Protein AF-C5A6E6-F1 (afdb_monomer)

Sequence (314 aa):
MKQYIFIPHFWLLKFRCSEFDNFKVKKSPDVTVGVVSVNSSLNSKGLKDLKHLVNILARDAGETLRRLKERIENQSIDSLFLLDVQSTFVLGLSDLSLYSFALELDDLVEDSYTTFVRGYKVLRKNGLLINVPELGLQLGYLRDLNLSRGFSLDRRFSLLGEPLEIQVWVNRIIKLRNALHGDFPRDPFRELGYGVESGDRRFPVFLVALRRLYTMSPPEIESLSRLVHLEILEGLLPRPLPCRDGWCEVIECLKNSEGFTVVEDNGDTVLLYRLEGERRLNFPWGSIKMGKPAEIVVFSRKMGKGIRCIREGF

Radius of gyration: 21.89 Å; Cα contacts (8 Å, |Δi|>4): 456; chains: 1; bounding box: 48×45×64 Å

Solvent-accessible surface area (backbone atoms only — not comparable to full-atom values): 18110 Å² total; per-residue (Å²): 136,59,78,46,77,44,54,86,74,78,72,80,69,85,80,76,79,86,87,82,83,88,80,93,72,87,87,79,82,89,77,87,72,77,86,78,80,72,66,54,62,76,46,78,64,59,46,49,53,50,54,51,48,41,56,48,31,54,51,49,27,52,50,48,50,51,52,51,52,55,27,58,78,66,71,64,76,50,75,69,59,51,44,47,44,48,51,45,31,49,42,25,32,14,51,32,16,43,54,23,53,46,67,72,36,60,72,52,19,51,48,32,36,53,52,48,54,55,47,51,51,54,34,56,77,69,68,60,46,46,66,41,74,96,75,69,34,59,50,31,79,52,72,83,60,40,86,91,72,37,69,84,78,47,73,92,74,41,88,75,67,76,85,56,67,67,55,28,29,49,19,26,25,39,38,54,41,34,39,79,73,73,47,66,65,92,52,54,65,61,45,53,38,62,95,60,46,94,88,43,87,58,34,66,48,48,53,46,31,50,51,52,49,33,73,78,49,50,36,45,47,68,61,47,50,51,52,41,46,54,30,49,76,60,54,34,79,70,71,72,58,71,30,71,50,26,48,44,43,79,35,69,68,90,65,86,63,79,84,46,45,79,77,44,73,76,83,44,44,39,34,35,35,28,56,42,81,68,41,78,49,79,49,102,83,32,42,25,52,31,48,49,75,42,32,40,36,33,35,28,63,83,75,48,34,30,42,39,28,39,32,67,96,113

Structure (mmCIF, N/CA/C/O backbone):
data_AF-C5A6E6-F1
#
_entry.id   AF-C5A6E6-F1
#
loop_
_atom_site.group_PDB
_atom_site.id
_atom_site.type_symbol
_atom_site.label_atom_id
_atom_site.label_alt_id
_atom_site.label_comp_id
_atom_site.label_asym_id
_atom_site.label_entity_id
_atom_site.label_seq_id
_atom_site.pdbx_PDB_ins_code
_atom_site.Cartn_x
_atom_site.Cartn_y
_atom_site.Cartn_z
_atom_site.occupancy
_atom_site.B_iso_or_equiv
_atom_site.auth_seq_id
_atom_site.auth_comp_id
_atom_site.auth_asym_id
_atom_site.auth_atom_id
_atom_site.pdbx_PDB_model_num
ATOM 1 N N . MET A 1 1 ? 14.497 27.298 -23.845 1.00 29.64 1 MET A N 1
ATOM 2 C CA . MET A 1 1 ? 13.275 26.646 -24.365 1.00 29.64 1 MET A CA 1
ATOM 3 C C . MET A 1 1 ? 13.029 25.407 -23.503 1.00 29.64 1 MET A C 1
ATOM 5 O O . MET A 1 1 ? 13.836 24.493 -23.571 1.00 29.64 1 MET A O 1
ATOM 9 N N . LYS A 1 2 ? 12.045 25.419 -22.589 1.00 24.95 2 LYS A N 1
ATOM 10 C CA . LYS A 1 2 ? 11.786 24.294 -21.667 1.00 24.95 2 LYS A CA 1
ATOM 11 C C . LYS A 1 2 ? 10.832 23.306 -22.350 1.00 24.95 2 LYS A C 1
ATOM 13 O O . LYS A 1 2 ? 9.727 23.684 -22.732 1.00 24.95 2 LYS A O 1
ATOM 18 N N . GLN A 1 3 ? 11.289 22.078 -22.580 1.00 25.45 3 GLN A N 1
ATOM 19 C CA . GLN A 1 3 ? 10.429 20.977 -23.011 1.00 25.45 3 GLN A CA 1
ATOM 20 C C . GLN A 1 3 ? 9.753 20.413 -21.761 1.00 25.45 3 GLN A C 1
ATOM 22 O O . GLN A 1 3 ? 10.431 20.099 -20.788 1.00 25.45 3 GLN A O 1
ATOM 27 N N . TYR A 1 4 ? 8.429 20.327 -21.776 1.00 31.22 4 TYR A N 1
ATOM 28 C CA . TYR A 1 4 ? 7.653 19.685 -20.721 1.00 31.22 4 TYR A CA 1
ATOM 29 C C . TYR A 1 4 ? 7.038 18.452 -21.348 1.00 31.22 4 TYR A C 1
ATOM 31 O O . TYR A 1 4 ? 6.443 18.565 -22.403 1.00 31.22 4 TYR A O 1
ATOM 39 N N . ILE A 1 5 ? 7.182 17.270 -20.771 1.00 31.20 5 ILE A N 1
ATOM 40 C CA . ILE A 1 5 ? 6.523 16.074 -21.301 1.00 31.20 5 ILE A CA 1
ATOM 41 C C . ILE A 1 5 ? 5.180 15.926 -20.586 1.00 31.20 5 ILE A C 1
ATOM 43 O O . ILE A 1 5 ? 5.118 16.003 -19.364 1.00 31.20 5 ILE A O 1
ATOM 47 N N . PHE A 1 6 ? 4.101 15.724 -21.345 1.00 33.09 6 PHE A N 1
ATOM 48 C CA . PHE A 1 6 ? 2.808 15.284 -20.813 1.00 33.09 6 PHE A CA 1
ATOM 49 C C . PHE A 1 6 ? 2.533 13.910 -21.412 1.00 33.09 6 PHE A C 1
ATOM 51 O O . PHE A 1 6 ? 1.692 13.710 -22.280 1.00 33.09 6 PHE A O 1
ATOM 58 N N . ILE A 1 7 ? 3.257 12.927 -20.905 1.00 31.31 7 ILE A N 1
ATOM 59 C CA . ILE A 1 7 ? 2.624 11.630 -20.657 1.00 31.31 7 ILE A CA 1
ATOM 60 C C . ILE A 1 7 ? 1.474 11.959 -19.704 1.00 31.31 7 ILE A C 1
ATOM 62 O O . ILE A 1 7 ? 1.715 12.825 -18.866 1.00 31.31 7 ILE A O 1
ATOM 66 N N . PRO A 1 8 ? 0.247 11.421 -19.840 1.00 26.89 8 PRO A N 1
ATOM 67 C CA . PRO A 1 8 ? -0.886 11.798 -18.995 1.00 26.89 8 PRO A CA 1
A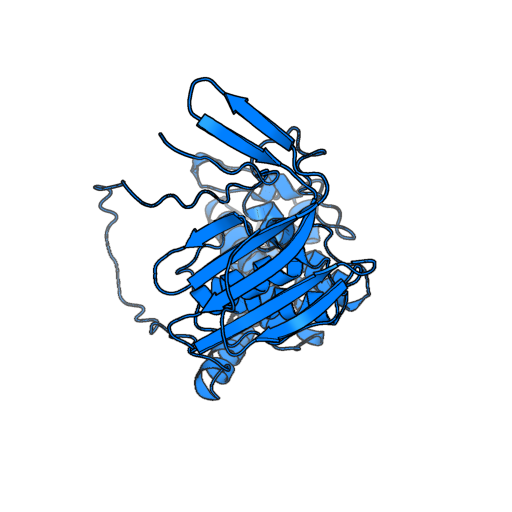TOM 68 C C . PRO A 1 8 ? -0.513 11.748 -17.506 1.00 26.89 8 PRO A C 1
ATOM 70 O O . PRO A 1 8 ? -0.699 10.756 -16.815 1.00 26.89 8 PRO A O 1
ATOM 73 N N . HIS A 1 9 ? -0.014 12.873 -17.001 1.00 33.72 9 HIS A N 1
ATOM 74 C CA . HIS A 1 9 ? 0.387 13.111 -15.631 1.00 33.72 9 HIS A CA 1
ATOM 75 C C . HIS A 1 9 ? -0.863 13.590 -14.905 1.00 33.72 9 HIS A C 1
ATOM 77 O O . HIS A 1 9 ? -0.908 14.619 -14.237 1.00 33.72 9 HIS A O 1
ATOM 83 N N . PHE A 1 10 ? -1.908 12.773 -14.966 1.00 30.94 10 PHE A N 1
ATOM 84 C CA . PHE A 1 10 ? -2.606 12.544 -13.723 1.00 30.94 10 PHE A CA 1
ATOM 85 C C . PHE A 1 10 ? -1.557 11.860 -12.840 1.00 30.94 10 PHE A C 1
ATOM 87 O O . PHE A 1 10 ? -0.983 10.884 -13.276 1.00 30.94 10 PHE A O 1
ATOM 94 N N . TRP A 1 11 ? -1.230 12.430 -11.675 1.00 36.19 11 TRP A N 1
ATOM 95 C CA . TRP A 1 11 ? -0.494 11.829 -10.533 1.00 36.19 11 TRP A CA 1
ATOM 96 C C . TRP A 1 11 ? 0.786 12.585 -10.154 1.00 36.19 11 TRP A C 1
ATOM 98 O O . TRP A 1 11 ? 1.855 12.003 -10.031 1.00 36.19 11 TRP A O 1
ATOM 108 N N . LEU A 1 12 ? 0.634 13.868 -9.810 1.00 26.89 12 LEU A N 1
ATOM 109 C CA . LEU A 1 12 ? 1.353 14.397 -8.651 1.00 26.89 12 LEU A CA 1
ATOM 110 C C . LEU A 1 12 ? 0.922 13.566 -7.428 1.00 26.89 12 LEU A C 1
ATOM 112 O O . LEU A 1 12 ? -0.166 13.765 -6.886 1.00 26.89 12 LEU A O 1
ATOM 116 N N . LEU A 1 13 ? 1.747 12.599 -7.026 1.00 30.19 13 LEU A N 1
ATOM 117 C CA . LEU A 1 13 ? 2.127 12.560 -5.617 1.00 30.19 13 LEU A CA 1
ATOM 118 C C . LEU A 1 13 ? 2.830 13.902 -5.390 1.00 30.19 13 LEU A C 1
ATOM 120 O O . LEU A 1 13 ? 3.723 14.254 -6.163 1.00 30.19 13 LEU A O 1
ATOM 124 N N . LYS A 1 14 ? 2.367 14.711 -4.433 1.00 26.78 14 LYS A N 1
ATOM 125 C CA . LYS A 1 14 ? 3.106 15.909 -4.026 1.00 26.78 14 LYS A CA 1
ATOM 126 C C . LYS A 1 14 ? 4.447 15.433 -3.466 1.00 26.78 14 LYS A C 1
ATOM 128 O O . LYS A 1 14 ? 4.548 15.161 -2.284 1.00 26.78 14 LYS A O 1
ATOM 133 N N . PHE A 1 15 ? 5.477 15.371 -4.297 1.00 29.64 15 PHE A N 1
ATOM 134 C CA . PHE A 1 15 ? 6.840 15.509 -3.815 1.00 29.64 15 PHE A CA 1
ATOM 135 C C . PHE A 1 15 ? 7.014 16.991 -3.482 1.00 29.64 15 PHE A C 1
ATOM 137 O O . PHE A 1 15 ? 7.344 17.801 -4.347 1.00 29.64 15 PHE A O 1
ATOM 144 N N . ARG A 1 16 ? 6.684 17.385 -2.248 1.00 23.61 16 ARG A N 1
ATOM 145 C CA . ARG A 1 16 ? 7.118 18.680 -1.718 1.00 23.61 16 ARG A CA 1
ATOM 146 C C . ARG A 1 16 ? 8.500 18.487 -1.107 1.00 23.61 16 ARG A C 1
ATOM 148 O O . ARG A 1 16 ? 8.625 18.205 0.076 1.00 23.61 16 ARG A O 1
ATOM 155 N N . CYS A 1 17 ? 9.539 18.697 -1.908 1.00 24.62 17 CYS A N 1
ATOM 156 C CA . CYS A 1 17 ? 10.751 19.277 -1.348 1.00 24.62 17 CYS A CA 1
ATOM 157 C C . CYS A 1 17 ? 10.512 20.779 -1.145 1.00 24.62 17 CYS A C 1
ATOM 159 O O . CYS A 1 17 ? 9.943 21.430 -2.016 1.00 24.62 17 CYS A O 1
ATOM 161 N N . SER A 1 18 ? 11.005 21.261 -0.003 1.00 24.38 18 SER A N 1
ATOM 162 C CA . SER A 1 18 ? 11.195 22.643 0.454 1.00 24.38 18 SER A CA 1
ATOM 163 C C . SER A 1 18 ? 10.053 23.355 1.202 1.00 24.38 18 SER A C 1
ATOM 165 O O . SER A 1 18 ? 8.971 23.593 0.669 1.00 24.38 18 SER A O 1
ATOM 167 N N . GLU A 1 19 ? 10.447 23.779 2.413 1.00 26.41 19 GLU A N 1
ATOM 168 C CA . GLU A 1 19 ? 9.963 24.893 3.243 1.00 26.41 19 GLU A CA 1
ATOM 169 C C . GLU A 1 19 ? 8.870 24.600 4.277 1.00 26.41 19 GLU A C 1
ATOM 171 O O . GLU A 1 19 ? 7.690 24.823 4.043 1.00 26.41 19 GLU A O 1
ATOM 176 N N . PHE A 1 20 ? 9.309 24.200 5.478 1.00 25.31 20 PHE A N 1
ATOM 177 C CA . PHE A 1 20 ? 8.853 24.818 6.728 1.00 25.31 20 PHE A CA 1
ATOM 178 C C . PHE A 1 20 ? 9.999 24.822 7.747 1.00 25.31 20 PHE A C 1
ATOM 180 O O . PHE A 1 20 ? 10.222 23.858 8.480 1.00 25.31 20 PHE A O 1
ATOM 187 N N . ASP A 1 21 ? 10.718 25.943 7.784 1.00 25.19 21 ASP A N 1
ATOM 188 C CA . ASP A 1 21 ? 11.360 26.403 9.007 1.00 25.19 21 ASP A CA 1
ATOM 189 C C . ASP A 1 21 ? 10.278 26.800 10.024 1.00 25.19 21 ASP A C 1
ATOM 191 O O . ASP A 1 21 ? 9.246 27.377 9.678 1.00 25.19 21 ASP A O 1
ATOM 195 N N . ASN A 1 22 ? 10.584 26.540 11.294 1.00 26.50 22 ASN A N 1
ATOM 196 C CA . ASN A 1 22 ? 9.918 27.052 12.494 1.00 26.50 22 ASN A CA 1
ATOM 197 C C . ASN A 1 22 ? 8.535 26.491 12.858 1.00 26.50 22 ASN A C 1
ATOM 199 O O . ASN A 1 22 ? 7.546 27.212 12.853 1.00 26.50 22 ASN A O 1
ATOM 203 N N . PHE A 1 23 ? 8.513 25.280 13.422 1.00 23.11 23 PHE A N 1
ATOM 204 C CA . PHE A 1 23 ? 7.675 25.012 14.599 1.00 23.11 23 PHE A CA 1
ATOM 205 C C . PHE A 1 23 ? 8.453 24.197 15.642 1.00 23.11 23 PHE A C 1
ATOM 207 O O . PHE A 1 23 ? 8.696 23.001 15.499 1.00 23.11 23 PHE A O 1
ATOM 214 N N . LYS A 1 24 ? 8.863 24.876 16.723 1.00 23.59 24 LYS A N 1
ATOM 215 C CA . LYS A 1 24 ? 9.380 24.249 17.945 1.00 23.59 24 LYS A CA 1
ATOM 216 C C . LYS A 1 24 ? 8.231 23.524 18.645 1.00 23.59 24 LYS A C 1
ATOM 218 O O . LYS A 1 24 ? 7.422 24.165 19.310 1.00 23.59 24 LYS A O 1
ATOM 223 N N . VAL A 1 25 ? 8.208 22.198 18.567 1.00 23.58 25 VAL A N 1
ATOM 224 C CA . VAL A 1 25 ? 7.443 21.360 19.500 1.00 23.58 25 VAL A CA 1
ATOM 225 C C . VAL A 1 25 ? 8.428 20.698 20.461 1.00 23.58 25 VAL A C 1
ATOM 227 O O . VAL A 1 25 ? 9.447 20.138 20.056 1.00 23.58 25 VAL A O 1
ATOM 230 N N . LYS A 1 26 ? 8.155 20.861 21.760 1.00 21.62 26 LYS A N 1
ATOM 231 C CA . LYS A 1 26 ? 8.953 20.369 22.890 1.00 21.62 26 LYS A CA 1
ATOM 232 C C . LYS A 1 26 ? 9.284 18.881 22.728 1.00 21.62 26 LYS A C 1
ATOM 234 O O . LYS A 1 26 ? 8.386 18.047 22.696 1.00 21.62 26 LYS A O 1
ATOM 239 N N . LYS A 1 27 ? 10.582 18.567 22.714 1.00 26.72 27 LYS A N 1
ATOM 240 C CA . LYS A 1 27 ? 11.104 17.213 22.919 1.00 26.72 27 LYS A CA 1
ATOM 241 C C . LYS A 1 27 ? 10.825 16.748 24.352 1.00 26.72 27 LYS A C 1
ATOM 243 O O . LYS A 1 27 ? 11.116 17.470 25.304 1.00 26.72 27 LYS A O 1
ATOM 248 N N . SER A 1 28 ? 10.338 15.522 24.486 1.00 22.58 28 SER A N 1
ATOM 249 C CA . SER A 1 28 ? 10.484 14.668 25.670 1.00 22.58 28 SER A CA 1
ATOM 250 C C . SER A 1 28 ? 10.380 13.200 25.219 1.00 22.58 28 SER A C 1
ATOM 252 O O . SER A 1 28 ? 9.799 12.955 24.162 1.00 22.58 28 SER A O 1
ATOM 254 N N . PRO A 1 29 ? 10.993 12.241 25.927 1.00 25.67 29 PRO A N 1
ATOM 255 C CA . PRO A 1 29 ? 12.368 11.815 25.688 1.00 25.67 29 PRO A CA 1
ATOM 256 C C . PRO A 1 29 ? 12.475 10.416 25.053 1.00 25.67 29 PRO A C 1
ATOM 258 O O . PRO A 1 29 ? 11.592 9.580 25.199 1.00 25.67 29 PRO A O 1
ATOM 261 N N . ASP A 1 30 ? 13.594 10.215 24.352 1.00 26.91 30 ASP A N 1
ATOM 262 C CA . ASP A 1 30 ? 14.278 8.959 24.020 1.00 26.91 30 ASP A CA 1
ATOM 263 C C . ASP A 1 30 ? 13.438 7.689 23.813 1.00 26.91 30 ASP A C 1
ATOM 265 O O . ASP A 1 30 ? 13.318 6.830 24.683 1.00 26.91 30 ASP A O 1
ATOM 269 N N . VAL A 1 31 ? 13.023 7.483 22.561 1.00 23.12 31 VAL A N 1
ATOM 270 C CA . VAL A 1 31 ? 13.026 6.138 21.977 1.00 23.12 31 VAL A CA 1
ATOM 271 C C . VAL A 1 31 ? 13.931 6.178 20.752 1.00 23.12 31 VAL A C 1
ATOM 273 O O . VAL A 1 31 ? 13.528 6.570 19.657 1.00 23.12 31 VAL A O 1
ATOM 276 N N . THR A 1 32 ? 15.191 5.803 20.944 1.00 25.31 32 THR A N 1
ATOM 277 C CA . THR A 1 32 ? 16.157 5.547 19.874 1.00 25.31 32 THR A CA 1
ATOM 278 C C . THR A 1 32 ? 15.720 4.293 19.114 1.00 25.31 32 THR A C 1
ATOM 280 O O . THR A 1 32 ? 16.200 3.189 19.356 1.00 25.31 32 THR A O 1
ATOM 283 N N . VAL A 1 33 ? 14.765 4.441 18.194 1.00 26.70 33 VAL A N 1
ATOM 284 C CA . VAL A 1 33 ? 14.452 3.396 17.214 1.00 26.70 33 VAL A CA 1
ATOM 285 C C . VAL A 1 33 ? 15.457 3.540 16.080 1.00 26.70 33 VAL A C 1
ATOM 287 O O . VAL A 1 33 ? 15.430 4.514 15.330 1.00 26.70 33 VAL A O 1
ATOM 290 N N . GLY A 1 34 ? 16.395 2.595 16.011 1.00 24.09 34 GLY A N 1
ATOM 291 C CA . GLY A 1 34 ? 17.443 2.566 14.999 1.00 24.09 34 GLY A CA 1
ATOM 292 C C . GLY A 1 34 ? 16.874 2.676 13.584 1.00 24.09 34 GLY A C 1
ATOM 293 O O . GLY A 1 34 ? 15.922 1.988 13.221 1.00 24.09 34 GLY A O 1
ATOM 294 N N . VAL A 1 35 ? 17.482 3.551 12.787 1.00 28.34 35 VAL A N 1
ATOM 295 C CA . VAL A 1 35 ? 17.224 3.695 11.354 1.00 28.34 35 VAL A CA 1
ATOM 296 C C . VAL A 1 35 ? 17.640 2.393 10.667 1.00 28.34 35 VAL A C 1
ATOM 298 O O . VAL A 1 35 ? 18.829 2.097 10.548 1.00 28.34 35 VAL A O 1
ATOM 301 N N . VAL A 1 36 ? 16.667 1.583 10.248 1.00 33.72 36 VAL A N 1
ATOM 302 C CA . VAL A 1 36 ? 16.924 0.373 9.459 1.00 33.72 36 VAL A CA 1
ATOM 303 C C . VAL A 1 36 ? 17.015 0.782 7.991 1.00 33.72 36 VAL A C 1
ATOM 305 O O . VAL A 1 36 ? 16.009 1.008 7.327 1.00 33.72 36 VAL A O 1
ATOM 308 N N . SER A 1 37 ? 18.247 0.891 7.497 1.00 30.97 37 SER A N 1
ATOM 309 C CA . SER A 1 37 ? 18.552 0.919 6.065 1.00 30.97 37 SER A CA 1
ATOM 310 C C . SER A 1 37 ? 18.135 -0.423 5.456 1.00 30.97 37 SER A C 1
ATOM 312 O O . SER A 1 37 ? 18.695 -1.467 5.793 1.00 30.97 37 SER A O 1
ATOM 314 N N . VAL A 1 38 ? 17.129 -0.403 4.579 1.00 38.03 38 VAL A N 1
ATOM 315 C CA . VAL A 1 38 ? 16.672 -1.583 3.831 1.00 38.03 38 VAL A CA 1
ATOM 316 C C . VAL A 1 38 ? 17.515 -1.697 2.560 1.00 38.03 38 VAL A C 1
ATOM 318 O O . VAL A 1 38 ? 17.063 -1.402 1.462 1.00 38.03 38 VAL A O 1
ATOM 321 N N . ASN A 1 39 ? 18.780 -2.091 2.711 1.00 33.38 39 ASN A N 1
ATOM 322 C CA . ASN A 1 39 ? 19.633 -2.406 1.568 1.00 33.38 39 ASN A CA 1
ATOM 323 C C . ASN A 1 39 ? 19.331 -3.822 1.060 1.00 33.38 39 ASN A C 1
ATOM 325 O O . ASN A 1 39 ? 19.723 -4.800 1.690 1.00 33.38 39 ASN A O 1
ATOM 329 N N . SER A 1 40 ? 18.669 -3.880 -0.103 1.00 34.78 40 SER A N 1
ATOM 330 C CA . SER A 1 40 ? 18.667 -4.958 -1.107 1.00 34.78 40 SER A CA 1
ATOM 331 C C . SER A 1 40 ? 18.651 -6.395 -0.559 1.00 34.78 40 SER A C 1
ATOM 333 O O . SER A 1 40 ? 19.694 -6.940 -0.198 1.00 34.78 40 SER A O 1
ATOM 335 N N . SER A 1 41 ? 17.484 -7.048 -0.621 1.00 40.78 41 SER A N 1
ATOM 336 C CA . SER A 1 41 ? 17.099 -8.242 0.155 1.00 40.78 41 SER A CA 1
ATOM 337 C C . SER A 1 41 ? 16.847 -7.867 1.608 1.00 40.78 41 SER A C 1
ATOM 339 O O . SER A 1 41 ? 17.685 -7.235 2.230 1.00 40.78 41 SER A O 1
ATOM 341 N N . LEU A 1 42 ? 15.691 -8.223 2.164 1.00 48.59 42 LEU A N 1
ATOM 342 C CA . LEU A 1 42 ? 15.513 -8.200 3.613 1.00 48.59 42 LEU A CA 1
ATOM 343 C C . LEU A 1 42 ? 16.585 -9.118 4.208 1.00 48.59 42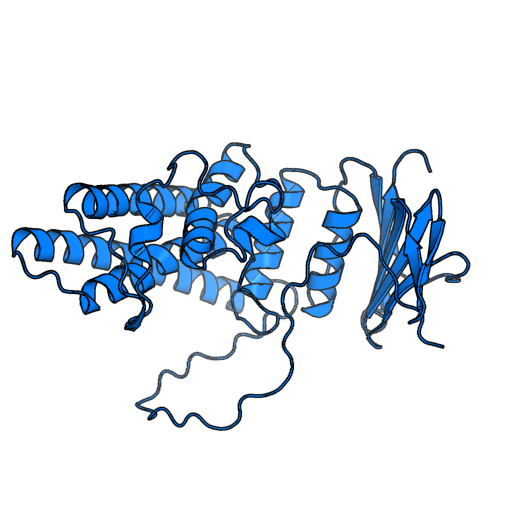 LEU A C 1
ATOM 345 O O . LEU A 1 42 ? 16.414 -10.334 4.272 1.00 48.59 42 LEU A O 1
ATOM 349 N N . ASN A 1 43 ? 17.728 -8.545 4.583 1.00 54.22 43 ASN A N 1
ATOM 350 C CA . ASN A 1 43 ? 18.814 -9.255 5.232 1.00 54.22 43 ASN A CA 1
ATOM 351 C C . ASN A 1 43 ? 18.202 -9.918 6.476 1.00 54.22 43 ASN A C 1
ATOM 353 O O . ASN A 1 43 ? 17.233 -9.410 7.049 1.00 54.22 43 ASN A O 1
ATOM 357 N N . SER A 1 44 ? 18.760 -11.038 6.934 1.00 56.09 44 SER A N 1
ATOM 358 C CA . SER A 1 44 ? 18.180 -11.825 8.037 1.00 56.09 44 SER A CA 1
ATOM 359 C C . SER A 1 44 ? 17.858 -11.003 9.298 1.00 56.09 44 SER A C 1
ATOM 361 O O . SER A 1 44 ? 16.958 -11.370 10.050 1.00 56.09 44 SER A O 1
ATOM 363 N N . LYS A 1 45 ? 18.552 -9.876 9.508 1.00 56.19 45 LYS A N 1
ATOM 364 C CA . LYS A 1 45 ? 18.272 -8.879 10.549 1.00 56.19 45 LYS A CA 1
ATOM 365 C C . LYS A 1 45 ? 17.014 -8.041 10.268 1.00 56.19 45 LYS A C 1
ATOM 367 O O . LYS A 1 45 ? 16.109 -8.055 11.091 1.00 56.19 45 LYS A O 1
ATOM 372 N N . GLY A 1 46 ? 16.899 -7.408 9.097 1.00 66.12 46 GLY A N 1
ATOM 373 C CA . GLY A 1 46 ? 15.713 -6.621 8.727 1.00 66.12 46 GLY A CA 1
ATOM 374 C C . GLY A 1 46 ? 14.432 -7.460 8.691 1.00 66.12 46 GLY A C 1
ATOM 375 O O . GLY A 1 46 ? 13.376 -7.008 9.123 1.00 66.12 46 GLY A O 1
ATOM 376 N N . LEU A 1 47 ? 14.533 -8.729 8.278 1.00 69.31 47 LEU A N 1
ATOM 377 C CA . LEU A 1 47 ? 13.410 -9.669 8.330 1.00 69.31 47 LEU A CA 1
ATOM 378 C C . LEU A 1 47 ? 12.968 -9.982 9.770 1.00 69.31 47 LEU A C 1
ATOM 380 O O . LEU A 1 47 ? 11.772 -10.076 10.045 1.00 69.31 47 LEU A O 1
ATOM 384 N N . LYS A 1 48 ? 13.924 -10.154 10.694 1.00 73.56 48 LYS A N 1
ATOM 385 C CA . LYS A 1 48 ? 13.634 -10.371 12.120 1.00 73.56 48 LYS A CA 1
ATOM 386 C C . LYS A 1 48 ? 12.991 -9.138 12.750 1.00 73.56 48 LYS A C 1
ATOM 388 O O . LYS A 1 48 ? 12.015 -9.291 13.479 1.00 73.56 48 LYS A O 1
ATOM 393 N N . ASP A 1 49 ? 13.487 -7.949 12.420 1.00 79.06 49 ASP A N 1
ATOM 394 C CA . ASP A 1 49 ? 12.960 -6.683 12.934 1.00 79.06 49 ASP A CA 1
ATOM 395 C C . ASP A 1 49 ? 11.513 -6.455 12.464 1.00 79.06 49 ASP A C 1
ATOM 397 O O . ASP A 1 49 ? 10.646 -6.120 13.272 1.00 79.06 49 ASP A O 1
ATOM 401 N N . LEU A 1 50 ? 11.206 -6.738 11.190 1.00 79.38 50 LEU A N 1
ATOM 402 C CA . LEU A 1 50 ? 9.833 -6.656 10.682 1.00 79.38 50 LEU A CA 1
ATOM 403 C C . LEU A 1 50 ? 8.901 -7.692 11.321 1.00 79.38 50 LEU A C 1
ATOM 405 O O . LEU A 1 50 ? 7.782 -7.351 11.698 1.00 79.38 50 LEU A O 1
ATOM 409 N N . LYS A 1 51 ? 9.347 -8.943 11.503 1.00 83.06 51 LYS A N 1
ATOM 410 C CA . LYS A 1 51 ? 8.549 -9.966 12.205 1.00 83.06 51 LYS A CA 1
ATOM 411 C C . LYS A 1 51 ? 8.273 -9.580 13.660 1.00 83.06 51 LYS A C 1
ATOM 413 O O . LYS A 1 51 ? 7.177 -9.811 14.164 1.00 83.06 51 LYS A O 1
ATOM 418 N N . HIS A 1 52 ? 9.249 -8.977 14.336 1.00 86.00 52 HIS A N 1
ATOM 419 C CA . HIS A 1 52 ? 9.055 -8.460 15.686 1.00 86.00 52 HIS A CA 1
ATOM 420 C C . HIS A 1 52 ? 8.029 -7.318 15.712 1.00 86.00 52 HIS A C 1
ATOM 422 O O . HIS A 1 52 ? 7.125 -7.330 16.548 1.00 86.00 52 HIS A O 1
ATOM 428 N N . LEU A 1 53 ? 8.116 -6.384 14.759 1.00 88.12 53 LEU A N 1
ATOM 429 C CA . LEU A 1 53 ? 7.167 -5.282 14.613 1.00 88.12 53 LEU A CA 1
ATOM 430 C C . LEU A 1 53 ? 5.733 -5.77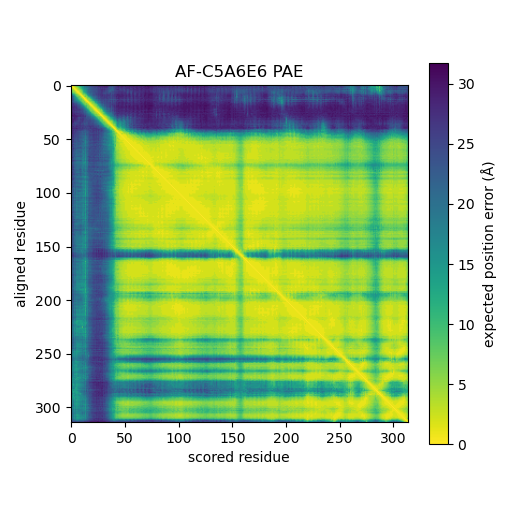8 14.372 1.00 88.12 53 LEU A C 1
ATOM 432 O O . LEU A 1 53 ? 4.809 -5.292 15.016 1.00 88.12 53 LEU A O 1
ATOM 436 N N . VAL A 1 54 ? 5.553 -6.775 13.504 1.00 88.94 54 VAL A N 1
ATOM 437 C CA . VAL A 1 54 ? 4.259 -7.429 13.240 1.00 88.94 54 VAL A CA 1
ATOM 438 C C . VAL A 1 54 ? 3.622 -7.943 14.537 1.00 88.94 54 VAL A C 1
ATOM 440 O O . VAL A 1 54 ? 2.462 -7.647 14.817 1.00 88.94 54 VAL A O 1
ATOM 443 N N . ASN A 1 55 ? 4.392 -8.631 15.385 1.00 88.62 55 ASN A N 1
ATOM 444 C CA . ASN A 1 55 ? 3.886 -9.140 16.663 1.00 88.62 55 ASN A CA 1
ATOM 445 C C . ASN A 1 55 ? 3.480 -8.017 17.632 1.00 88.62 55 ASN A C 1
ATOM 447 O O . ASN A 1 55 ? 2.467 -8.140 18.323 1.00 88.62 55 ASN A O 1
ATOM 451 N N . ILE A 1 56 ? 4.250 -6.924 17.682 1.00 91.44 56 ILE A N 1
ATOM 452 C CA . ILE A 1 56 ? 3.920 -5.752 18.506 1.00 91.44 56 ILE A CA 1
ATOM 453 C C . ILE A 1 56 ? 2.608 -5.125 18.031 1.00 91.44 56 ILE A C 1
ATOM 455 O O . ILE A 1 56 ? 1.700 -4.943 18.837 1.00 91.44 56 ILE A O 1
ATOM 459 N N . LEU A 1 57 ? 2.477 -4.861 16.727 1.00 91.69 57 LEU A N 1
ATOM 460 C CA . LEU A 1 57 ? 1.282 -4.238 16.154 1.00 91.69 57 LEU A CA 1
ATOM 461 C C . LEU A 1 57 ? 0.024 -5.081 16.402 1.00 91.69 57 LEU A C 1
ATOM 463 O O . LEU A 1 57 ? -1.014 -4.538 16.781 1.00 91.69 57 LEU A O 1
ATOM 467 N N . ALA A 1 58 ? 0.117 -6.405 16.246 1.00 91.56 58 ALA A N 1
ATOM 468 C CA . ALA A 1 58 ? -0.994 -7.314 16.520 1.00 91.56 58 ALA A CA 1
ATOM 469 C C . ALA A 1 58 ? -1.422 -7.277 17.997 1.00 91.56 58 ALA A C 1
ATOM 471 O O . ALA A 1 58 ? -2.613 -7.160 18.302 1.00 91.56 58 ALA A O 1
ATOM 472 N N . ARG A 1 59 ? -0.454 -7.325 18.922 1.00 93.81 59 ARG A N 1
ATOM 473 C CA . ARG A 1 59 ? -0.713 -7.240 20.366 1.00 93.81 59 ARG A CA 1
ATOM 474 C C . ARG A 1 59 ? -1.357 -5.904 20.741 1.00 93.81 59 ARG A C 1
ATOM 476 O O . ARG A 1 59 ? -2.363 -5.892 21.447 1.00 93.81 59 ARG A O 1
ATOM 483 N N . ASP A 1 60 ? -0.801 -4.798 20.260 1.00 91.56 60 ASP A N 1
ATOM 484 C CA . ASP A 1 60 ? -1.239 -3.449 20.620 1.00 91.56 60 ASP A CA 1
ATOM 485 C C . ASP A 1 60 ? -2.634 -3.132 20.042 1.00 91.56 60 ASP A C 1
ATOM 487 O O . ASP A 1 60 ? -3.462 -2.501 20.712 1.00 91.56 60 ASP A O 1
ATOM 491 N N . ALA A 1 61 ? -2.954 -3.647 18.848 1.00 91.56 61 ALA A N 1
ATOM 492 C CA . ALA A 1 61 ? -4.302 -3.583 18.285 1.00 91.56 61 ALA A CA 1
ATOM 493 C C . ALA A 1 61 ? -5.311 -4.401 19.113 1.00 91.56 61 ALA A C 1
ATOM 495 O O . ALA A 1 61 ? -6.412 -3.921 19.403 1.00 91.56 61 ALA A O 1
ATOM 496 N N . GLY A 1 62 ? -4.942 -5.616 19.533 1.00 92.75 62 GLY A N 1
ATOM 497 C CA . GLY A 1 62 ? -5.777 -6.452 20.399 1.00 92.75 62 GLY A CA 1
ATOM 498 C C . GLY A 1 62 ? -6.070 -5.789 21.749 1.00 92.75 62 GLY A C 1
ATOM 499 O O . GLY A 1 62 ? -7.222 -5.739 22.187 1.00 92.75 62 GLY A O 1
ATOM 500 N N . GLU A 1 63 ? -5.042 -5.209 22.366 1.00 95.75 63 GLU A N 1
ATOM 501 C CA . GLU A 1 63 ? -5.144 -4.492 23.636 1.00 95.75 63 GLU A CA 1
ATOM 502 C C . GLU A 1 63 ? -5.996 -3.221 23.515 1.00 95.75 63 GLU A C 1
ATOM 504 O O . GLU A 1 63 ? -6.879 -2.978 24.340 1.00 95.75 63 GLU A O 1
ATOM 509 N N . THR A 1 64 ? -5.814 -2.441 22.446 1.00 94.50 64 THR A N 1
ATOM 510 C CA . THR A 1 64 ? -6.644 -1.256 22.182 1.00 94.50 64 THR A CA 1
ATOM 511 C C . THR A 1 64 ? -8.116 -1.630 22.000 1.00 94.50 64 THR A C 1
ATOM 513 O O . THR A 1 64 ? -8.995 -0.960 22.546 1.00 94.50 64 THR A O 1
ATOM 516 N N . LEU A 1 65 ? -8.416 -2.733 21.302 1.00 95.75 65 LEU A N 1
ATOM 517 C CA . LEU A 1 65 ? -9.789 -3.224 21.152 1.00 95.75 65 LEU A CA 1
ATOM 518 C C . LEU A 1 65 ? -10.399 -3.678 22.486 1.00 95.75 65 LEU A C 1
ATOM 520 O O . LEU A 1 65 ? -11.583 -3.434 22.729 1.00 95.75 65 LEU A O 1
ATOM 524 N N . ARG A 1 66 ? -9.614 -4.333 23.350 1.00 96.75 66 ARG A N 1
ATOM 525 C CA . ARG A 1 66 ? -10.047 -4.718 24.701 1.00 96.75 66 ARG A CA 1
ATOM 526 C C . ARG A 1 66 ? -10.381 -3.478 25.533 1.00 96.75 66 ARG A C 1
ATOM 528 O O . ARG A 1 66 ? -11.505 -3.361 26.017 1.00 96.75 66 ARG A O 1
ATOM 535 N N . ARG A 1 67 ? -9.461 -2.510 25.596 1.00 96.69 67 ARG A N 1
ATOM 536 C CA . ARG A 1 67 ? -9.649 -1.237 26.312 1.00 96.69 67 ARG A CA 1
ATOM 537 C C . ARG A 1 67 ? -10.839 -0.438 25.785 1.00 96.69 67 ARG A C 1
ATOM 539 O O . ARG A 1 67 ? -11.551 0.175 26.572 1.00 96.69 67 ARG A O 1
ATOM 546 N N . LEU A 1 68 ? -11.083 -0.459 24.472 1.00 96.38 68 LEU A N 1
ATOM 547 C CA . LEU A 1 68 ? -12.251 0.186 23.870 1.00 96.38 68 LEU A CA 1
ATOM 548 C C . LEU A 1 68 ? -13.556 -0.402 24.416 1.00 96.38 68 LEU A C 1
ATOM 550 O O . LEU A 1 68 ? -14.442 0.355 24.801 1.00 96.38 68 LEU A O 1
ATOM 554 N N . LYS A 1 69 ? -13.672 -1.733 24.481 1.00 96.62 69 LYS A N 1
ATOM 555 C CA . LYS A 1 69 ? -14.868 -2.397 25.025 1.00 96.62 69 LYS A CA 1
ATOM 556 C C . LYS A 1 69 ? -15.079 -2.054 26.500 1.00 96.62 69 LYS A C 1
ATOM 558 O O . LYS A 1 69 ? -16.170 -1.633 26.864 1.00 96.62 69 LYS A O 1
ATOM 563 N N . GLU A 1 70 ? -14.023 -2.133 27.306 1.00 96.88 70 GLU A N 1
ATOM 564 C CA . GLU A 1 70 ? -14.074 -1.807 28.739 1.00 96.88 70 GLU A CA 1
ATOM 565 C C . GLU A 1 70 ? -14.472 -0.350 28.988 1.00 96.88 70 GLU A C 1
ATOM 567 O O . GLU A 1 70 ? -15.281 -0.056 29.866 1.00 96.88 70 GLU A O 1
ATOM 572 N N . ARG A 1 71 ? -13.938 0.594 28.206 1.00 96.81 71 ARG A N 1
ATOM 573 C CA . ARG A 1 71 ? -14.297 2.010 28.351 1.00 96.81 71 ARG A CA 1
ATOM 574 C C . ARG A 1 71 ? -15.712 2.321 27.881 1.00 96.81 71 ARG A C 1
ATOM 576 O O . ARG A 1 71 ? -16.330 3.221 28.441 1.00 96.81 71 ARG A O 1
ATOM 583 N N . ILE A 1 72 ? -16.233 1.591 26.894 1.00 96.06 72 ILE A N 1
ATOM 584 C CA . ILE A 1 72 ? -17.640 1.693 26.483 1.00 96.06 72 ILE A CA 1
ATOM 585 C C . ILE A 1 72 ? -18.555 1.229 27.618 1.00 96.06 72 ILE A C 1
ATOM 587 O O . ILE A 1 72 ? -19.495 1.941 27.960 1.00 96.06 72 ILE A O 1
ATOM 591 N N . GLU A 1 73 ? -18.264 0.076 28.223 1.00 95.31 73 GLU A N 1
ATOM 592 C CA . GLU A 1 73 ? -19.035 -0.459 29.355 1.00 95.31 73 GLU A CA 1
ATOM 593 C C . GLU A 1 73 ? -19.023 0.505 30.549 1.00 95.31 73 GLU A C 1
ATOM 595 O O . GLU A 1 73 ? -20.063 0.767 31.148 1.00 95.31 73 GLU A O 1
ATOM 600 N N . ASN A 1 74 ? -17.868 1.116 30.820 1.00 95.69 74 ASN A N 1
ATOM 601 C CA . ASN A 1 74 ? -17.690 2.096 31.891 1.00 95.69 74 ASN A CA 1
ATOM 602 C C . ASN A 1 74 ? -18.068 3.540 31.501 1.00 95.69 74 ASN A C 1
ATOM 604 O O . ASN A 1 74 ? -17.784 4.457 32.267 1.00 95.69 74 ASN A O 1
ATOM 608 N N . GLN A 1 75 ? -18.635 3.770 30.308 1.00 92.00 75 GLN A N 1
ATOM 609 C CA . GLN A 1 75 ? -19.024 5.097 29.796 1.00 92.00 75 GLN A CA 1
ATOM 610 C C . GLN A 1 75 ? -17.923 6.176 29.911 1.00 92.00 75 GLN A C 1
ATOM 612 O O . GLN A 1 75 ? -18.189 7.341 30.191 1.00 92.00 75 GLN A O 1
ATOM 617 N N . SER A 1 76 ? -16.668 5.792 29.672 1.00 94.31 76 SER A N 1
ATOM 618 C CA . SER A 1 76 ? -15.462 6.619 29.875 1.00 94.31 76 SER A CA 1
ATOM 619 C C . SER A 1 76 ? -14.704 6.893 28.569 1.00 94.31 76 SER A C 1
ATOM 621 O O . SER A 1 76 ? -13.472 6.953 28.532 1.00 94.31 76 SER A O 1
ATOM 623 N N . ILE A 1 77 ? -15.442 7.011 27.461 1.00 95.62 77 ILE A N 1
ATOM 624 C CA . ILE A 1 77 ? -14.877 7.328 26.146 1.00 95.62 77 ILE A CA 1
ATOM 625 C C . ILE A 1 77 ? -14.776 8.843 25.981 1.00 95.62 77 ILE A C 1
ATOM 627 O O . ILE A 1 77 ? -15.773 9.553 26.081 1.00 95.62 77 ILE A O 1
ATOM 631 N N . ASP A 1 78 ? -13.576 9.315 25.658 1.00 94.06 78 ASP A N 1
ATOM 632 C CA . ASP A 1 78 ? -13.289 10.703 25.309 1.00 94.06 78 ASP A CA 1
ATOM 633 C C . ASP A 1 78 ? -12.597 10.789 23.933 1.00 94.06 78 ASP A C 1
ATOM 635 O O . ASP A 1 78 ? -12.169 9.784 23.354 1.00 94.06 78 ASP A O 1
ATOM 639 N N . SER A 1 79 ? -12.503 12.002 23.382 1.00 92.62 79 SER A N 1
ATOM 640 C CA . SER A 1 79 ? -11.911 12.232 22.058 1.00 92.62 79 SER A CA 1
ATOM 641 C C . 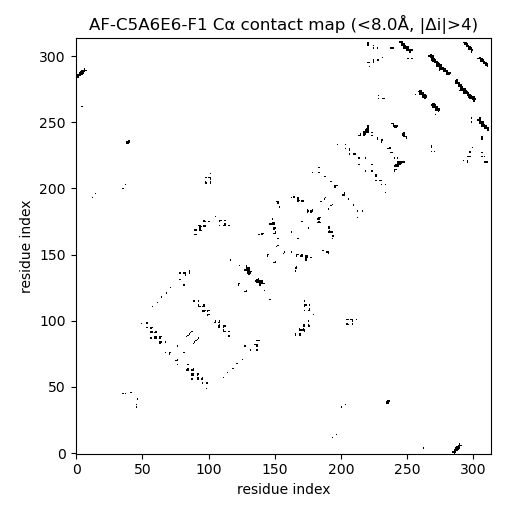SER A 1 79 ? -10.418 11.899 21.989 1.00 92.62 79 SER A C 1
ATOM 643 O O . SER A 1 79 ? -9.941 11.524 20.920 1.00 92.62 79 SER A O 1
ATOM 645 N N . LEU A 1 80 ? -9.680 12.012 23.102 1.00 91.94 80 LEU A N 1
ATOM 646 C CA . LEU A 1 80 ? -8.254 11.669 23.148 1.00 91.94 80 LEU A CA 1
ATOM 647 C C . LEU A 1 80 ? -8.066 10.158 23.011 1.00 91.94 80 LEU A C 1
ATOM 649 O O . LEU A 1 80 ? -7.261 9.697 22.213 1.00 91.94 80 LEU A O 1
ATOM 653 N N . PHE A 1 81 ? -8.887 9.374 23.699 1.00 95.19 81 PHE A N 1
ATOM 654 C CA . PHE A 1 81 ? -8.892 7.930 23.552 1.00 95.19 81 PHE A CA 1
ATOM 655 C C . PHE A 1 81 ? -9.329 7.492 22.147 1.00 95.19 81 PHE A C 1
ATOM 657 O O . PHE A 1 81 ? -8.818 6.511 21.612 1.00 95.19 81 PHE A O 1
ATOM 664 N N . LEU A 1 82 ? -10.240 8.220 21.498 1.00 96.50 82 LEU A N 1
ATOM 665 C CA . LEU A 1 82 ? -10.591 7.936 20.102 1.00 96.50 82 LEU A CA 1
ATOM 666 C C . LEU A 1 82 ? -9.440 8.230 19.125 1.00 96.50 82 LEU A C 1
ATOM 668 O O . LEU A 1 82 ? -9.346 7.554 18.098 1.00 96.50 82 LEU A O 1
ATOM 672 N N . LEU A 1 83 ? -8.535 9.162 19.443 1.00 93.62 83 LEU A N 1
ATOM 673 C CA . LEU A 1 83 ? -7.282 9.319 18.697 1.00 93.62 83 LEU A CA 1
ATOM 674 C C . LEU A 1 83 ? -6.343 8.124 18.893 1.00 93.62 83 LEU A C 1
ATOM 676 O O . LEU A 1 83 ? -5.738 7.673 17.918 1.00 93.62 83 LEU A O 1
ATOM 680 N N . ASP A 1 84 ? -6.255 7.570 20.105 1.00 90.38 84 ASP A N 1
ATOM 681 C CA . ASP A 1 84 ? -5.506 6.329 20.352 1.00 90.38 84 ASP A CA 1
ATOM 682 C C . ASP A 1 84 ? -6.095 5.174 19.528 1.00 90.38 84 ASP A C 1
ATOM 684 O O . ASP A 1 84 ? -5.370 4.417 18.888 1.00 90.38 84 ASP A O 1
ATOM 688 N N . VAL A 1 85 ? -7.425 5.073 19.443 1.00 94.44 85 VAL A N 1
ATOM 689 C CA . VAL A 1 85 ? -8.083 4.087 1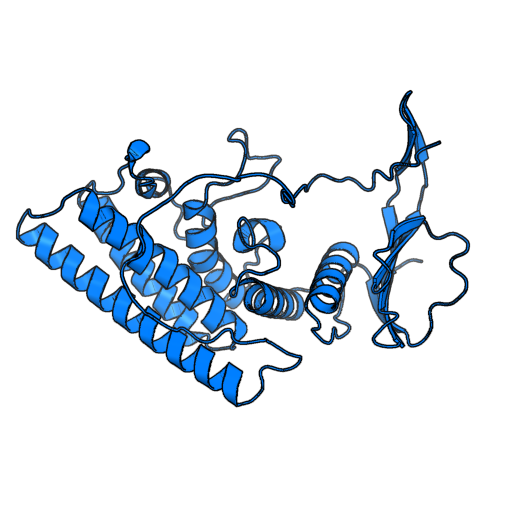8.571 1.00 94.44 85 VAL A CA 1
ATOM 690 C C . VAL A 1 85 ? -7.747 4.339 17.096 1.00 94.44 85 VAL A C 1
ATOM 692 O O . VAL A 1 85 ? -7.421 3.410 16.360 1.00 94.44 85 VAL A O 1
ATOM 695 N N . GLN A 1 86 ? -7.788 5.580 16.621 1.00 95.56 86 GLN A N 1
ATOM 696 C CA . GLN A 1 86 ? -7.409 5.879 15.240 1.00 95.56 86 GLN A CA 1
ATOM 697 C C . GLN A 1 86 ? -5.947 5.491 14.943 1.00 95.56 86 GLN A C 1
ATOM 699 O O . GLN A 1 86 ? -5.671 4.874 13.914 1.00 95.56 86 GLN A O 1
ATOM 704 N N . SER A 1 87 ? -5.019 5.829 15.835 1.00 89.88 87 SER A N 1
ATOM 705 C CA . SER A 1 87 ? -3.578 5.658 15.615 1.00 89.88 87 SER A CA 1
ATOM 706 C C . SER A 1 87 ? -3.081 4.241 15.923 1.00 89.88 87 SER A C 1
ATOM 708 O O . SER A 1 87 ? -2.455 3.603 15.081 1.00 89.88 87 SER A O 1
ATOM 710 N N . THR A 1 88 ? -3.372 3.706 17.106 1.00 89.56 88 THR A N 1
ATOM 711 C CA . THR A 1 88 ? -2.892 2.386 17.534 1.00 89.56 88 THR A CA 1
ATOM 712 C C . THR A 1 88 ? -3.716 1.256 16.929 1.00 89.56 88 THR A C 1
ATOM 714 O O . THR A 1 88 ? -3.164 0.215 16.586 1.00 89.56 88 THR A O 1
ATOM 717 N N . PHE A 1 89 ? -5.027 1.447 16.750 1.00 94.88 89 PHE A N 1
ATOM 718 C CA . PHE A 1 89 ? -5.887 0.392 16.219 1.00 94.88 89 PHE A CA 1
ATOM 719 C C . PHE A 1 89 ? -6.045 0.468 14.696 1.00 94.88 89 PHE A C 1
ATOM 721 O O . PHE A 1 89 ? -5.665 -0.477 14.013 1.00 94.88 89 PHE A O 1
ATOM 728 N N . VAL A 1 90 ? -6.559 1.566 14.126 1.00 96.38 90 VAL A N 1
ATOM 729 C CA . VAL A 1 90 ? -6.809 1.622 12.667 1.00 96.38 90 VAL A CA 1
ATOM 730 C C . VAL A 1 90 ? -5.502 1.680 11.871 1.00 96.38 90 VAL A C 1
ATOM 732 O O . VAL A 1 90 ? -5.274 0.824 11.015 1.00 96.38 90 VAL A O 1
ATOM 735 N N . LEU A 1 91 ? -4.629 2.652 12.155 1.00 94.38 91 LEU A N 1
ATOM 736 C CA . LEU A 1 91 ? -3.324 2.738 11.492 1.00 94.38 91 LEU A CA 1
ATOM 737 C C . LEU A 1 91 ? -2.435 1.535 11.849 1.00 94.38 91 LEU A C 1
ATOM 739 O O . LEU A 1 91 ? -1.825 0.955 10.953 1.00 94.38 91 LEU A O 1
ATOM 743 N N . GLY A 1 92 ? -2.414 1.102 13.112 1.00 94.69 92 GLY A N 1
ATOM 744 C CA . GLY A 1 92 ? -1.646 -0.078 13.528 1.00 94.69 92 GLY A CA 1
ATOM 745 C C . GLY A 1 92 ? -2.026 -1.358 12.772 1.00 94.69 92 GLY A C 1
ATOM 746 O O . GLY A 1 92 ? -1.141 -2.059 12.286 1.00 94.69 92 GLY A O 1
ATOM 747 N N . LEU A 1 93 ? -3.324 -1.635 12.584 1.00 97.50 93 LEU A N 1
ATOM 748 C CA . LEU A 1 93 ? -3.793 -2.779 11.783 1.00 97.50 93 LEU A CA 1
ATOM 749 C C . LEU A 1 93 ? -3.505 -2.618 10.285 1.00 97.50 93 LEU A C 1
ATOM 751 O O . LEU A 1 93 ? -3.211 -3.598 9.600 1.00 97.50 93 LEU A O 1
ATOM 755 N N . SER A 1 94 ? -3.563 -1.388 9.775 1.00 96.81 94 SER A N 1
ATOM 756 C CA . SER A 1 94 ? -3.161 -1.052 8.406 1.00 96.81 94 SER A CA 1
ATOM 757 C C . SER A 1 94 ? -1.690 -1.379 8.155 1.00 96.81 94 SER A C 1
ATOM 759 O O . SER A 1 94 ? -1.360 -2.053 7.179 1.00 96.81 94 SER A O 1
ATOM 761 N N . ASP A 1 95 ? -0.815 -0.927 9.049 1.00 94.56 95 ASP A N 1
ATOM 762 C CA . ASP A 1 95 ? 0.615 -1.200 8.986 1.00 94.56 95 ASP A CA 1
ATOM 763 C C . ASP A 1 95 ? 0.880 -2.704 9.165 1.00 94.56 95 ASP A C 1
ATOM 765 O O . ASP A 1 95 ? 1.610 -3.290 8.368 1.00 94.56 95 ASP A O 1
ATOM 769 N N . LEU A 1 96 ? 0.217 -3.363 10.124 1.00 95.81 96 LEU A N 1
ATOM 770 C CA . LEU A 1 96 ? 0.284 -4.816 10.315 1.00 95.81 96 LEU A CA 1
ATOM 771 C C . LEU A 1 96 ? -0.075 -5.579 9.036 1.00 95.81 96 LEU A C 1
ATOM 773 O O . LEU A 1 96 ? 0.654 -6.492 8.652 1.00 95.81 96 LEU A O 1
ATOM 777 N N . SER A 1 97 ? -1.175 -5.199 8.379 1.00 97.88 97 SER A N 1
ATOM 778 C CA . SER A 1 97 ? -1.625 -5.798 7.119 1.00 97.88 97 SER A CA 1
ATOM 779 C C . SER A 1 97 ? -0.567 -5.629 6.029 1.00 97.88 97 SER A C 1
ATOM 781 O O . SER A 1 97 ? -0.191 -6.598 5.375 1.00 97.88 97 SER A O 1
ATOM 783 N N . LEU A 1 98 ? -0.013 -4.419 5.885 1.00 96.38 98 LEU A N 1
ATOM 784 C CA . LEU A 1 98 ? 1.017 -4.120 4.891 1.00 96.38 98 LEU A CA 1
ATOM 785 C C . LEU A 1 98 ? 2.298 -4.936 5.112 1.00 96.38 98 LEU A C 1
ATOM 787 O O . LEU A 1 98 ? 2.786 -5.567 4.174 1.00 96.38 98 LEU A O 1
ATOM 791 N N . TYR A 1 99 ? 2.832 -4.944 6.338 1.00 94.94 99 TYR A N 1
ATOM 792 C CA . TYR A 1 99 ? 4.033 -5.713 6.669 1.00 94.94 99 TYR A CA 1
ATOM 793 C C . TYR A 1 99 ? 3.792 -7.213 6.494 1.00 94.94 99 TYR A C 1
ATOM 795 O O . TYR A 1 99 ? 4.611 -7.891 5.884 1.00 94.94 99 TYR A O 1
ATOM 803 N N . SER A 1 100 ? 2.663 -7.733 6.979 1.00 96.38 100 SER A N 1
ATOM 804 C CA . SER A 1 100 ? 2.335 -9.160 6.870 1.00 96.38 100 SER A CA 1
ATOM 805 C C . SER A 1 100 ? 2.180 -9.587 5.414 1.00 96.38 100 SER A C 1
ATOM 807 O O . SER A 1 100 ? 2.740 -10.604 5.012 1.00 96.38 100 SER A O 1
ATOM 809 N N . PHE A 1 101 ? 1.519 -8.767 4.593 1.00 96.94 101 PHE A N 1
ATOM 810 C CA . PHE A 1 101 ? 1.381 -9.022 3.164 1.00 96.94 101 PHE A CA 1
ATOM 811 C C . PHE A 1 101 ? 2.739 -8.994 2.451 1.00 96.94 101 PHE A C 1
ATOM 813 O O . PHE A 1 101 ? 3.026 -9.882 1.654 1.00 96.94 101 PHE A O 1
ATOM 820 N N . ALA A 1 102 ? 3.609 -8.027 2.755 1.00 93.81 102 ALA A N 1
ATOM 821 C CA . ALA A 1 102 ? 4.961 -7.975 2.191 1.00 93.81 102 ALA A CA 1
ATOM 822 C C . ALA A 1 102 ? 5.837 -9.175 2.605 1.00 93.81 102 ALA A C 1
ATOM 824 O O . ALA A 1 102 ? 6.770 -9.528 1.889 1.00 93.81 102 ALA A O 1
ATOM 825 N N . LEU A 1 103 ? 5.545 -9.789 3.756 1.00 92.38 103 LEU A N 1
ATOM 826 C CA . LEU A 1 103 ? 6.270 -10.930 4.319 1.00 92.38 103 LEU A CA 1
ATOM 827 C C . LEU A 1 103 ? 5.644 -12.298 4.008 1.00 92.38 103 LEU A C 1
ATOM 829 O O . LEU A 1 103 ? 6.134 -13.296 4.534 1.00 92.38 103 LEU A O 1
ATOM 833 N N . GLU A 1 104 ? 4.580 -12.348 3.201 1.00 94.81 104 GLU A N 1
ATOM 834 C CA . GLU A 1 104 ? 3.848 -13.587 2.880 1.00 94.81 104 GLU A CA 1
ATOM 835 C C . GLU A 1 104 ? 3.258 -14.293 4.119 1.00 94.81 104 GLU A C 1
ATOM 837 O O . GLU A 1 104 ? 3.136 -15.513 4.174 1.00 94.81 104 GLU A O 1
ATOM 842 N N . LEU A 1 105 ? 2.880 -13.514 5.138 1.00 95.81 105 LEU A N 1
ATOM 843 C CA . LEU A 1 105 ? 2.209 -13.990 6.352 1.00 95.81 105 LEU A CA 1
ATOM 844 C C . LEU A 1 105 ? 0.689 -13.835 6.206 1.00 95.81 105 LEU A C 1
ATOM 846 O O . LEU A 1 105 ? 0.074 -12.997 6.865 1.00 95.81 105 LEU A O 1
ATOM 850 N N . ASP A 1 106 ? 0.096 -14.615 5.307 1.00 97.12 106 ASP A N 1
ATOM 851 C CA . ASP A 1 106 ? -1.294 -14.434 4.860 1.00 97.12 106 ASP A CA 1
ATOM 852 C C . ASP A 1 106 ? -2.329 -14.602 5.979 1.00 97.12 106 ASP A C 1
ATOM 854 O O . ASP A 1 106 ? -3.270 -13.812 6.062 1.00 97.12 106 ASP A O 1
ATOM 858 N N . ASP A 1 107 ? -2.097 -15.529 6.912 1.00 97.31 107 ASP A N 1
ATOM 859 C CA . ASP A 1 107 ? -2.947 -15.705 8.098 1.00 97.31 107 ASP A CA 1
ATOM 860 C C . ASP A 1 107 ? -3.041 -14.413 8.929 1.00 97.31 107 ASP A C 1
ATOM 862 O O . ASP A 1 107 ? -4.113 -14.036 9.400 1.00 97.31 107 ASP A O 1
ATOM 866 N N . LEU A 1 108 ? -1.938 -13.662 9.046 1.00 97.00 108 LEU A N 1
ATOM 867 C CA . LEU A 1 108 ? -1.917 -12.398 9.789 1.00 97.00 108 LEU A CA 1
ATOM 868 C C . LEU A 1 108 ? -2.621 -11.259 9.040 1.00 97.00 108 LEU A C 1
ATOM 870 O O . LEU A 1 108 ? -3.125 -10.325 9.671 1.00 97.00 108 LEU A O 1
ATOM 874 N N . VAL A 1 109 ? -2.689 -11.326 7.707 1.00 98.12 109 VAL A N 1
ATOM 875 C CA . VAL A 1 109 ? -3.498 -10.396 6.904 1.00 98.12 109 VAL A CA 1
ATOM 876 C C . VAL A 1 109 ? -4.989 -10.646 7.170 1.00 98.12 109 VAL A C 1
ATOM 878 O O . VAL A 1 109 ? -5.734 -9.693 7.418 1.00 98.12 109 VAL A O 1
ATOM 881 N N . GLU A 1 110 ? -5.423 -11.911 7.206 1.00 98.25 110 GLU A N 1
ATOM 882 C CA . GLU A 1 110 ? -6.802 -12.286 7.565 1.00 98.25 110 GLU A CA 1
ATOM 883 C C . GLU A 1 110 ? -7.154 -11.924 9.014 1.00 98.25 110 GLU A C 1
ATOM 885 O O . GLU A 1 110 ? -8.241 -11.393 9.282 1.00 98.25 110 GLU A O 1
ATOM 890 N N . ASP A 1 111 ? -6.238 -12.155 9.955 1.00 97.44 111 ASP A N 1
ATOM 891 C CA . ASP A 1 111 ? -6.430 -11.809 11.364 1.00 97.44 111 ASP A CA 1
ATOM 892 C C . ASP A 1 111 ? -6.529 -10.295 11.568 1.00 97.44 111 ASP A C 1
ATOM 894 O O . ASP A 1 111 ? -7.385 -9.823 12.331 1.00 97.44 111 ASP A O 1
ATOM 898 N N . SER 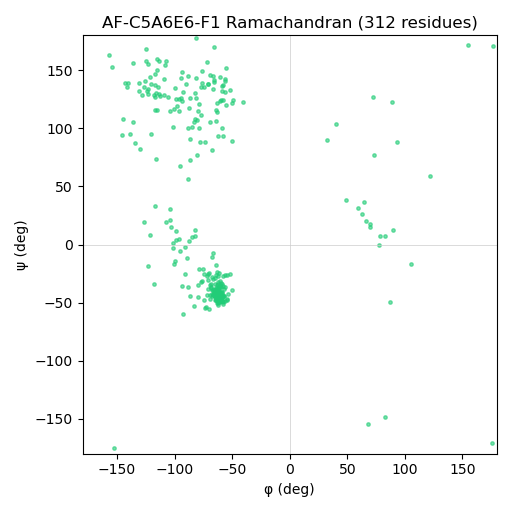A 1 112 ? -5.706 -9.517 10.854 1.00 97.69 112 SER A N 1
ATOM 899 C CA . SER A 1 112 ? -5.781 -8.053 10.858 1.00 97.69 112 SER A CA 1
ATOM 900 C C . SER A 1 112 ? -7.151 -7.574 10.371 1.00 97.69 112 SER A C 1
ATOM 902 O O . SER A 1 112 ? -7.822 -6.795 11.060 1.00 97.69 112 SER A O 1
ATOM 904 N N . TYR A 1 113 ? -7.632 -8.110 9.243 1.00 98.50 113 TYR A N 1
ATOM 905 C CA . TYR A 1 113 ? -8.966 -7.809 8.722 1.00 98.50 113 TYR A CA 1
ATOM 906 C C . TYR A 1 113 ? -10.072 -8.195 9.713 1.00 98.50 113 TYR A C 1
ATOM 908 O O . TYR A 1 113 ? -10.941 -7.380 10.033 1.00 98.50 113 TYR A O 1
ATOM 916 N N . THR A 1 114 ? -10.030 -9.409 10.262 1.00 98.12 114 THR A N 1
ATOM 917 C CA . THR A 1 114 ? -11.031 -9.901 11.219 1.00 98.12 114 THR A CA 1
ATOM 918 C C . THR A 1 114 ? -11.086 -9.030 12.474 1.00 98.12 114 THR A C 1
ATOM 920 O O . THR A 1 114 ? -12.170 -8.676 12.957 1.00 98.12 114 THR A O 1
ATOM 923 N N . THR A 1 115 ? -9.922 -8.639 12.989 1.00 98.00 115 THR A N 1
ATOM 924 C CA . THR A 1 115 ? -9.793 -7.753 14.150 1.00 98.00 115 THR A CA 1
ATOM 925 C C . THR A 1 115 ? -10.350 -6.367 13.842 1.00 98.00 115 THR A C 1
ATOM 927 O O . THR A 1 115 ? -11.166 -5.852 14.615 1.00 98.00 115 THR A O 1
ATOM 930 N N . PHE A 1 116 ? -10.013 -5.803 12.679 1.00 98.44 116 PHE A N 1
ATOM 931 C CA . PHE A 1 116 ? -10.553 -4.530 12.212 1.00 98.44 116 PHE A CA 1
ATOM 932 C C . PHE A 1 116 ? -12.082 -4.559 12.116 1.00 98.44 116 PHE A C 1
ATOM 934 O O . PHE A 1 116 ? -12.742 -3.684 12.674 1.00 98.44 116 PHE A O 1
ATOM 941 N N . VAL A 1 117 ? -12.672 -5.588 11.493 1.00 98.31 117 VAL A N 1
ATOM 942 C CA . VAL A 1 117 ? -14.135 -5.717 11.372 1.00 98.31 117 VAL A CA 1
ATOM 943 C C . VAL A 1 117 ? -14.806 -5.750 12.747 1.00 98.31 117 VAL A C 1
ATOM 945 O O . VAL A 1 117 ? -15.847 -5.113 12.939 1.00 98.31 117 VAL A O 1
ATOM 948 N N . ARG A 1 118 ? -14.226 -6.461 13.723 1.00 98.00 118 ARG A N 1
ATOM 949 C CA . ARG A 1 118 ? -14.741 -6.498 15.103 1.00 98.00 118 ARG A CA 1
ATOM 950 C C . ARG A 1 118 ? -14.713 -5.109 15.744 1.00 98.00 118 ARG A C 1
ATOM 952 O O . ARG A 1 118 ? -15.738 -4.679 16.271 1.00 98.00 118 ARG A O 1
ATOM 959 N N . GLY A 1 119 ? -13.587 -4.399 15.673 1.00 97.69 119 GLY A N 1
ATOM 960 C CA . GLY A 1 119 ? -13.463 -3.050 16.238 1.00 97.69 119 GLY A CA 1
ATOM 961 C C . GLY A 1 119 ? -14.342 -2.018 15.538 1.00 97.69 119 GLY A C 1
ATOM 962 O O . GLY A 1 119 ? -15.041 -1.255 16.201 1.00 97.69 119 GLY A O 1
ATOM 963 N N . TYR A 1 120 ? -14.413 -2.056 14.208 1.00 98.12 120 TYR A N 1
ATOM 964 C CA . TYR A 1 120 ? -15.289 -1.191 13.421 1.00 98.12 120 TYR A CA 1
ATOM 965 C C . TYR A 1 120 ? -16.765 -1.361 13.808 1.00 98.12 120 TYR A C 1
ATOM 967 O O . TYR A 1 120 ? -17.471 -0.373 14.010 1.00 98.12 120 TYR A O 1
ATOM 975 N N . LYS A 1 121 ? -17.236 -2.605 13.986 1.00 97.62 121 LYS A N 1
ATOM 976 C CA . LYS A 1 121 ? -18.605 -2.881 14.458 1.00 97.62 121 LYS A CA 1
ATOM 977 C C . LYS A 1 121 ? -18.861 -2.303 15.851 1.00 97.62 121 LYS A C 1
ATOM 979 O O . LYS A 1 121 ? -19.935 -1.749 16.079 1.00 97.62 121 LYS A O 1
ATOM 984 N N . VAL A 1 122 ? -17.888 -2.406 16.761 1.00 97.69 122 VAL A N 1
ATOM 985 C CA . VAL A 1 122 ? -17.975 -1.815 18.108 1.00 97.69 122 VAL A CA 1
ATOM 986 C C . VAL A 1 122 ? -18.082 -0.291 18.024 1.00 97.69 122 VAL A C 1
ATOM 988 O O . VAL A 1 122 ? -19.000 0.276 18.612 1.00 97.69 122 VAL A O 1
ATOM 991 N N . LEU A 1 123 ? -17.217 0.369 17.250 1.00 97.75 123 LEU A N 1
ATOM 992 C CA . LEU A 1 123 ? -17.257 1.824 17.071 1.00 97.75 123 LEU A CA 1
ATOM 993 C C . LEU A 1 123 ? -18.585 2.289 16.465 1.00 97.75 123 LEU A C 1
ATOM 995 O O . LEU A 1 123 ? -19.210 3.219 16.973 1.00 97.75 123 LEU A O 1
ATOM 999 N N . ARG A 1 124 ? -19.046 1.612 15.407 1.00 96.81 124 ARG A N 1
ATOM 1000 C CA . ARG A 1 124 ? -20.287 1.957 14.707 1.00 96.81 124 ARG A CA 1
ATOM 1001 C C . ARG A 1 124 ? -21.516 1.800 15.599 1.00 96.81 124 ARG A C 1
ATOM 1003 O O . ARG A 1 124 ? -22.335 2.710 15.649 1.00 96.81 124 ARG A O 1
ATOM 1010 N N . LYS A 1 125 ? -21.638 0.672 16.311 1.00 96.94 125 LYS A N 1
ATOM 1011 C CA . LYS A 1 125 ? -22.783 0.386 17.195 1.00 96.94 125 LYS A CA 1
ATOM 1012 C C . LYS A 1 125 ? -22.934 1.430 18.305 1.00 96.94 125 LYS A C 1
ATOM 1014 O O . LYS A 1 125 ? -24.054 1.726 18.699 1.00 96.94 125 LYS A O 1
ATOM 1019 N N . ASN A 1 126 ? -21.820 1.976 18.788 1.00 96.75 126 ASN A N 1
ATOM 1020 C CA . ASN A 1 126 ? -21.797 2.928 19.898 1.00 96.75 126 ASN A CA 1
ATOM 1021 C C . ASN A 1 126 ? -21.704 4.395 19.441 1.00 96.75 126 ASN A C 1
ATOM 1023 O O . ASN A 1 126 ? -21.431 5.267 20.255 1.00 96.75 126 ASN A O 1
ATOM 1027 N N . GLY A 1 127 ? -21.894 4.685 18.146 1.00 95.81 127 GLY A N 1
ATOM 1028 C CA . GLY A 1 127 ? -21.876 6.062 17.635 1.00 95.81 127 GLY A CA 1
ATOM 1029 C C . GLY A 1 127 ? -20.510 6.759 17.717 1.00 95.81 127 GLY A C 1
ATOM 1030 O O . GLY A 1 127 ? -20.447 7.980 17.643 1.00 95.81 127 GLY A O 1
ATOM 1031 N N . LEU A 1 128 ? -19.413 6.002 17.834 1.00 97.06 128 LEU A N 1
ATOM 1032 C CA . LEU A 1 128 ? -18.056 6.527 18.056 1.00 97.06 128 LEU A CA 1
ATOM 1033 C C . LEU A 1 128 ? -17.309 6.883 16.760 1.00 97.06 128 LEU A C 1
ATOM 1035 O O . LEU A 1 128 ? -16.146 7.282 16.786 1.00 97.06 128 LEU A O 1
ATOM 1039 N N . LEU A 1 129 ? -17.968 6.747 15.609 1.00 97.06 129 LEU A N 1
ATOM 1040 C CA . LEU A 1 129 ? -17.447 7.196 14.318 1.00 97.06 129 LEU A CA 1
ATOM 1041 C C . LEU A 1 129 ? -17.679 8.705 14.176 1.00 97.06 129 LEU A C 1
ATOM 1043 O O . LEU A 1 129 ? -18.613 9.157 13.504 1.00 97.06 129 LEU A O 1
ATOM 1047 N N . ILE A 1 130 ? -16.845 9.489 14.852 1.00 95.44 130 ILE A N 1
ATOM 1048 C CA . ILE A 1 130 ? -16.919 10.953 14.893 1.00 95.44 130 ILE A CA 1
ATOM 1049 C C . ILE A 1 130 ? -15.690 11.599 14.249 1.00 95.44 130 ILE A C 1
ATOM 1051 O O . ILE A 1 130 ? -14.639 10.976 14.120 1.00 95.44 130 ILE A O 1
ATOM 1055 N N . ASN A 1 131 ? -15.836 12.860 13.849 1.00 93.94 131 ASN A N 1
ATOM 1056 C CA . ASN A 1 131 ? -14.738 13.693 13.369 1.00 93.94 131 ASN A CA 1
ATOM 1057 C C . ASN A 1 131 ? -14.521 14.837 14.359 1.00 93.94 131 ASN A C 1
ATOM 1059 O O . ASN A 1 131 ? -15.492 15.462 14.781 1.00 93.94 131 ASN A O 1
ATOM 1063 N N . VAL A 1 132 ? -13.260 15.115 14.684 1.00 92.62 132 VAL A N 1
ATOM 1064 C CA . VAL A 1 132 ? -12.840 16.301 15.446 1.00 92.62 132 VAL A CA 1
ATOM 1065 C C . VAL A 1 132 ? -11.624 16.883 14.716 1.00 92.62 132 VAL A C 1
ATOM 1067 O O . VAL A 1 132 ? -10.495 16.460 14.986 1.00 92.62 132 VAL A O 1
ATOM 1070 N N . PRO A 1 133 ? -11.841 17.760 13.715 1.00 88.00 133 PRO A N 1
ATOM 1071 C CA . PRO A 1 133 ? -10.782 18.269 12.842 1.00 88.00 133 PRO A CA 1
ATOM 1072 C C . PRO A 1 133 ? -9.631 18.941 13.592 1.00 88.00 133 PRO A C 1
ATOM 1074 O O . PRO A 1 133 ? -8.476 18.752 13.223 1.00 88.00 133 PRO A O 1
ATOM 1077 N N . GLU A 1 134 ? -9.932 19.656 14.676 1.00 90.62 134 GLU A N 1
ATOM 1078 C CA . GLU A 1 134 ? -8.962 20.369 15.518 1.00 90.62 134 GLU A CA 1
ATOM 1079 C C . GLU A 1 134 ? -7.956 19.416 16.174 1.00 90.62 134 GLU A C 1
ATOM 1081 O O . GLU A 1 134 ? -6.829 19.800 16.474 1.00 90.62 134 GLU A O 1
ATOM 1086 N N . LEU A 1 135 ? -8.368 18.164 16.380 1.00 88.25 135 LEU A N 1
ATOM 1087 C CA . LEU A 1 135 ? -7.560 17.094 16.955 1.00 88.25 135 LEU A CA 1
ATOM 1088 C C . LEU A 1 135 ? -7.006 16.131 15.892 1.00 88.25 135 LEU A C 1
ATOM 1090 O O . LEU A 1 135 ? -6.300 15.187 16.235 1.00 88.25 135 LEU A O 1
ATOM 1094 N N . GLY A 1 136 ? -7.345 16.319 14.613 1.00 88.94 136 GLY A N 1
ATOM 1095 C CA . GLY A 1 136 ? -7.008 15.372 13.547 1.00 88.94 136 GLY A CA 1
ATOM 1096 C C . GLY A 1 136 ? -7.770 14.040 13.623 1.00 88.94 136 GLY A C 1
ATOM 1097 O O . GLY A 1 136 ? -7.364 13.060 12.994 1.00 88.94 136 GLY A O 1
ATOM 1098 N N . LEU A 1 137 ? -8.879 13.973 14.371 1.00 93.31 137 LEU A N 1
ATOM 1099 C CA . LEU A 1 137 ? -9.710 12.771 14.465 1.00 93.31 137 LEU A CA 1
ATOM 1100 C C . LEU A 1 137 ? -10.605 12.647 13.224 1.00 93.31 137 LEU A C 1
ATOM 1102 O O . LEU A 1 137 ? -11.426 13.520 12.942 1.00 93.31 137 LEU A O 1
ATOM 1106 N N . GLN A 1 138 ? -10.460 11.536 12.509 1.00 94.69 138 GLN A N 1
ATOM 1107 C CA . GLN A 1 138 ? -11.029 11.249 11.191 1.00 94.69 138 GLN A CA 1
ATOM 1108 C C . GLN A 1 138 ? -11.934 9.996 11.175 1.00 94.69 138 GLN A C 1
ATOM 1110 O O . GLN A 1 138 ? -12.369 9.559 10.108 1.00 94.69 138 GLN A O 1
ATOM 1115 N N . LEU A 1 139 ? -12.254 9.392 12.328 1.00 96.06 139 LEU A N 1
ATOM 1116 C CA . LEU A 1 139 ? -13.062 8.159 12.400 1.00 96.06 139 LEU A CA 1
ATOM 1117 C C . LEU A 1 139 ? -14.449 8.293 11.743 1.00 96.06 139 LEU A C 1
ATOM 1119 O O . LEU A 1 139 ? -15.010 7.308 11.261 1.00 96.06 139 LEU A O 1
ATOM 1123 N N . GLY A 1 140 ? -15.011 9.500 11.690 1.00 95.19 140 GLY A N 1
ATOM 1124 C CA . GLY A 1 140 ? -16.302 9.780 11.067 1.00 95.19 140 GLY A CA 1
ATOM 1125 C C . GLY A 1 140 ? -16.335 9.517 9.562 1.00 95.19 140 GLY A C 1
ATOM 1126 O O . GLY A 1 140 ? -17.397 9.183 9.041 1.00 95.19 140 GLY A O 1
ATOM 1127 N N . TYR A 1 141 ? -15.193 9.548 8.869 1.00 92.81 141 TYR A N 1
ATOM 1128 C CA . TYR A 1 141 ? -15.121 9.157 7.454 1.00 92.81 141 TYR A CA 1
ATOM 1129 C C . TYR A 1 141 ? -15.368 7.659 7.221 1.00 92.81 141 TYR A C 1
ATOM 1131 O O . TYR A 1 141 ? -15.560 7.239 6.082 1.00 92.81 141 TYR A O 1
ATOM 1139 N N . LEU A 1 142 ? -15.403 6.844 8.282 1.00 95.38 142 LEU A N 1
ATOM 1140 C CA . LEU A 1 142 ? -15.663 5.405 8.199 1.00 95.38 142 LEU A CA 1
ATOM 1141 C C . LEU A 1 142 ? -17.151 5.034 8.320 1.00 95.38 142 LEU A C 1
ATOM 1143 O O . LEU A 1 142 ? -17.486 3.851 8.232 1.00 95.38 142 LEU A O 1
ATOM 1147 N N . ARG A 1 143 ? -18.065 5.994 8.524 1.00 92.94 143 ARG A N 1
ATOM 1148 C CA . ARG A 1 143 ? -19.506 5.712 8.720 1.00 92.94 143 ARG A CA 1
ATOM 1149 C C . ARG A 1 143 ? -20.111 4.860 7.604 1.00 92.94 143 ARG A C 1
ATOM 1151 O O . ARG A 1 143 ? -20.802 3.885 7.901 1.00 92.94 143 ARG A O 1
ATOM 1158 N N . ASP A 1 144 ? -19.750 5.167 6.363 1.00 87.38 144 ASP A N 1
ATOM 1159 C CA . ASP A 1 144 ? -20.272 4.514 5.156 1.00 87.38 144 ASP A CA 1
ATOM 1160 C C . ASP A 1 144 ? -19.272 3.530 4.531 1.00 87.38 144 ASP A C 1
ATOM 1162 O O . ASP A 1 144 ? -19.357 3.185 3.352 1.00 87.38 144 ASP A O 1
ATOM 1166 N N . LEU A 1 145 ? -18.303 3.062 5.323 1.00 95.00 145 LEU A N 1
ATOM 1167 C CA . LEU A 1 145 ? -17.316 2.090 4.874 1.00 95.00 145 LEU A CA 1
ATOM 1168 C C . LEU A 1 145 ? -17.988 0.800 4.381 1.00 95.00 145 LEU A C 1
ATOM 1170 O O . LEU A 1 145 ? -18.685 0.105 5.125 1.00 95.00 145 LEU A O 1
ATOM 1174 N N . ASN A 1 146 ? -17.683 0.420 3.140 1.00 95.00 146 ASN A N 1
ATOM 1175 C CA . ASN A 1 146 ? -18.001 -0.900 2.619 1.00 95.00 146 ASN A CA 1
ATOM 1176 C C . ASN A 1 146 ? -16.920 -1.907 3.046 1.00 95.00 146 ASN A C 1
ATOM 1178 O O . ASN A 1 146 ? -15.838 -1.945 2.469 1.00 95.00 146 ASN A O 1
ATOM 1182 N N . LEU A 1 147 ? -17.230 -2.771 4.014 1.00 95.88 147 LEU A N 1
ATOM 1183 C CA . LEU A 1 147 ? -16.286 -3.768 4.543 1.00 95.88 147 LEU A CA 1
ATOM 1184 C C . LEU A 1 147 ? -15.826 -4.826 3.526 1.00 95.88 147 LEU A C 1
ATOM 1186 O O . LEU A 1 147 ? -14.826 -5.494 3.774 1.00 95.88 147 LEU A O 1
ATOM 1190 N N . SER A 1 148 ? -16.543 -4.992 2.410 1.00 94.75 148 SER A N 1
ATOM 1191 C CA . SER A 1 148 ? -16.178 -5.948 1.354 1.00 94.75 148 SER A CA 1
ATOM 1192 C C . SER A 1 148 ? -15.280 -5.349 0.274 1.00 94.75 148 SER A C 1
ATOM 1194 O O . SER A 1 148 ? -14.559 -6.090 -0.376 1.00 94.75 148 SER A O 1
ATOM 1196 N N . ARG A 1 149 ? -15.321 -4.026 0.062 1.00 92.88 149 ARG A N 1
ATOM 1197 C CA . ARG A 1 149 ? -14.625 -3.355 -1.058 1.00 92.88 149 ARG A CA 1
ATOM 1198 C C . ARG A 1 149 ? -13.654 -2.253 -0.628 1.00 92.88 149 ARG A C 1
ATOM 1200 O O . ARG A 1 149 ? -12.810 -1.836 -1.419 1.00 92.88 149 ARG A O 1
ATOM 1207 N N . GLY A 1 150 ? -13.791 -1.750 0.595 1.00 94.31 150 GLY A N 1
ATOM 1208 C CA . GLY A 1 150 ? -13.132 -0.530 1.047 1.00 94.31 150 GLY A CA 1
ATOM 1209 C C . GLY A 1 150 ? -13.667 0.713 0.335 1.00 94.31 150 GLY A C 1
ATOM 1210 O O . GLY A 1 150 ? -14.805 0.747 -0.142 1.00 94.31 150 GLY A O 1
ATOM 1211 N N . PHE A 1 151 ? -12.833 1.745 0.267 1.00 91.19 151 PHE A N 1
ATOM 1212 C CA . PHE A 1 151 ? -13.122 2.986 -0.440 1.00 91.19 151 PHE A CA 1
ATOM 1213 C C . PHE A 1 151 ? -12.650 2.914 -1.893 1.00 91.19 151 PHE A C 1
ATOM 1215 O O . PHE A 1 151 ? -11.538 2.460 -2.186 1.00 91.19 151 PHE A O 1
ATOM 1222 N N . SER A 1 152 ? -13.473 3.433 -2.809 1.00 87.12 152 SER A N 1
ATOM 1223 C CA . SER A 1 152 ? -13.010 3.758 -4.157 1.00 87.12 152 SER A CA 1
ATOM 1224 C C . SER A 1 152 ? -12.285 5.093 -4.108 1.00 87.12 152 SER A C 1
ATOM 1226 O O . SER A 1 152 ? -12.892 6.126 -3.839 1.00 87.12 152 SER A O 1
ATOM 1228 N N . LEU A 1 153 ? -10.985 5.060 -4.378 1.00 83.94 153 LEU A N 1
ATOM 1229 C CA . LEU A 1 153 ? -10.164 6.259 -4.483 1.00 83.94 153 LEU A CA 1
ATOM 1230 C C . LEU A 1 153 ? -9.869 6.569 -5.956 1.00 83.94 153 LEU A C 1
ATOM 1232 O O . LEU A 1 153 ? -8.811 7.090 -6.263 1.00 83.94 153 LEU A O 1
ATOM 1236 N N . ASP A 1 154 ? -10.752 6.241 -6.902 1.00 71.31 154 ASP A N 1
ATOM 1237 C CA . ASP A 1 154 ? -10.570 6.624 -8.311 1.00 71.31 154 ASP A CA 1
ATOM 1238 C C . ASP A 1 154 ? -10.784 8.140 -8.470 1.00 71.31 154 ASP A C 1
ATOM 1240 O O . ASP A 1 154 ? -11.696 8.725 -7.894 1.00 71.31 154 ASP A O 1
ATOM 1244 N N . ARG A 1 155 ? -9.946 8.805 -9.268 1.00 64.31 155 ARG A N 1
ATOM 1245 C CA . ARG A 1 155 ? -10.029 10.254 -9.525 1.00 64.31 155 ARG A CA 1
ATOM 1246 C C . ARG A 1 155 ? -11.283 10.634 -10.303 1.00 64.31 155 ARG A C 1
ATOM 1248 O O . ARG A 1 155 ? -11.790 11.727 -10.106 1.00 64.31 155 ARG A O 1
ATOM 1255 N N . ARG A 1 156 ? -11.782 9.733 -11.149 1.00 62.34 156 ARG A N 1
ATOM 1256 C CA . ARG A 1 156 ? -12.997 9.944 -11.949 1.00 62.34 156 ARG A CA 1
ATOM 1257 C C . ARG A 1 156 ? -14.259 9.913 -11.094 1.00 62.34 156 ARG A C 1
ATOM 1259 O O . ARG A 1 156 ? -15.247 10.539 -11.454 1.00 62.34 156 ARG A O 1
ATOM 1266 N N . PHE A 1 157 ? -14.213 9.190 -9.974 1.00 52.62 157 PHE A N 1
ATOM 1267 C CA . PHE A 1 157 ? -15.314 9.091 -9.015 1.00 52.62 157 PHE A CA 1
ATOM 1268 C C . PHE A 1 157 ? -15.115 9.999 -7.789 1.00 52.62 157 PHE A C 1
ATOM 1270 O O . PHE A 1 157 ? -16.081 10.295 -7.090 1.00 52.62 157 PHE A O 1
ATOM 1277 N N . SER A 1 158 ? -13.892 10.483 -7.535 1.00 52.38 158 SER A N 1
ATOM 1278 C CA . SER A 1 158 ? -13.610 11.444 -6.465 1.00 52.38 158 SER A CA 1
ATOM 1279 C C . SER A 1 158 ? -14.021 12.858 -6.881 1.00 52.38 158 SER A C 1
ATOM 1281 O O . SER A 1 158 ? -13.210 13.651 -7.352 1.00 52.38 158 SER A O 1
ATOM 1283 N N . LEU A 1 159 ? -15.282 13.200 -6.620 1.00 46.50 159 LEU A N 1
ATOM 1284 C CA . LEU A 1 159 ? -15.718 14.596 -6.471 1.00 46.50 159 LEU A CA 1
ATOM 1285 C C . LEU A 1 159 ? -15.102 15.266 -5.216 1.00 46.50 159 LEU A C 1
ATOM 1287 O O . LEU A 1 159 ? -15.270 16.462 -5.014 1.00 46.50 159 LEU A O 1
ATOM 1291 N N . LEU A 1 160 ? -14.407 14.494 -4.368 1.00 49.75 160 LEU A N 1
ATOM 1292 C CA . LEU A 1 160 ? -14.055 14.813 -2.978 1.00 49.75 160 LEU A CA 1
ATOM 1293 C C . LEU A 1 160 ? -12.623 15.344 -2.777 1.00 49.75 160 LEU A C 1
ATOM 1295 O O . LEU A 1 160 ? -12.218 15.587 -1.645 1.00 49.75 160 LEU A O 1
ATOM 1299 N N . GLY A 1 161 ? -11.849 15.542 -3.846 1.00 63.44 161 GLY A N 1
ATOM 1300 C CA . GLY A 1 161 ? -10.471 16.029 -3.739 1.00 63.44 161 GLY A CA 1
ATOM 1301 C C . GLY A 1 161 ? -9.441 14.932 -3.427 1.00 63.44 161 GLY A C 1
ATOM 1302 O O . GLY A 1 161 ? -9.543 13.799 -3.920 1.00 63.44 161 GLY A O 1
ATOM 1303 N N . GLU A 1 162 ? -8.381 15.302 -2.702 1.00 74.44 162 GLU A N 1
ATOM 1304 C CA . GLU A 1 162 ? -7.288 14.404 -2.302 1.00 74.44 162 GLU A CA 1
ATOM 1305 C C . GLU A 1 162 ? -7.800 13.313 -1.329 1.00 74.44 162 GLU A C 1
ATOM 1307 O O . GLU A 1 162 ? -8.635 13.613 -0.475 1.00 74.44 162 GLU A O 1
ATOM 1312 N N . PRO A 1 163 ? -7.348 12.044 -1.444 1.00 80.50 163 PRO A N 1
ATOM 1313 C CA . PRO A 1 163 ? -7.735 10.986 -0.510 1.00 80.50 163 PRO A CA 1
ATOM 1314 C C . PRO A 1 163 ? -7.417 11.356 0.938 1.00 80.50 163 PRO A C 1
ATOM 1316 O O . PRO A 1 163 ? -6.346 11.890 1.225 1.00 80.50 163 PRO A O 1
ATOM 1319 N N . LEU A 1 164 ? -8.318 11.012 1.856 1.00 87.00 164 LEU A N 1
ATOM 1320 C CA . LEU A 1 164 ? -8.059 11.173 3.283 1.00 87.00 164 LEU A CA 1
ATOM 1321 C C . LEU A 1 164 ? -7.224 10.007 3.798 1.00 87.00 164 LEU A C 1
ATOM 1323 O O . LEU A 1 164 ? -7.422 8.860 3.395 1.00 87.00 164 LEU A O 1
ATOM 1327 N N . GLU A 1 165 ? -6.321 10.292 4.730 1.00 88.81 165 GLU A N 1
ATOM 1328 C CA . GLU A 1 165 ? -5.341 9.317 5.206 1.00 88.81 165 GLU A CA 1
ATOM 1329 C C . GLU A 1 165 ? -6.005 8.060 5.789 1.00 88.81 165 GLU A C 1
ATOM 1331 O O . GLU A 1 165 ? -5.669 6.937 5.409 1.00 88.81 165 GLU A O 1
ATOM 1336 N N . ILE A 1 166 ? -7.048 8.239 6.608 1.00 92.31 166 ILE A N 1
ATOM 1337 C CA . ILE A 1 166 ? -7.782 7.122 7.210 1.00 92.31 166 ILE A CA 1
ATOM 1338 C C . ILE A 1 166 ? -8.428 6.186 6.173 1.00 92.31 166 ILE A C 1
ATOM 1340 O O . ILE A 1 166 ? -8.529 4.979 6.400 1.00 92.31 166 ILE A O 1
ATOM 1344 N N . GLN A 1 167 ? -8.844 6.711 5.014 1.00 93.00 167 GLN A N 1
ATOM 1345 C CA . GLN A 1 167 ? -9.436 5.898 3.945 1.00 93.00 167 GLN A CA 1
ATOM 1346 C C . GLN A 1 167 ? -8.389 4.970 3.326 1.00 93.00 167 GLN A C 1
ATOM 1348 O O . GLN A 1 167 ? -8.687 3.824 2.990 1.00 93.00 167 GLN A O 1
ATOM 1353 N N . VAL A 1 168 ? -7.155 5.457 3.207 1.00 92.38 168 VAL A N 1
ATOM 1354 C CA . VAL A 1 168 ? -6.019 4.704 2.669 1.00 92.38 168 VAL A CA 1
ATOM 1355 C C . VAL A 1 168 ? -5.580 3.637 3.665 1.00 92.38 168 VAL A C 1
ATOM 1357 O O . VAL A 1 168 ? -5.388 2.489 3.271 1.00 92.38 168 VAL A O 1
ATOM 1360 N N . TRP A 1 169 ? -5.501 3.968 4.958 1.00 95.12 169 TRP A N 1
ATOM 1361 C CA . TRP A 1 169 ? -5.209 2.987 6.009 1.00 95.12 169 TRP A CA 1
ATOM 1362 C C . TRP A 1 169 ? -6.210 1.829 5.984 1.00 95.12 169 TRP A C 1
ATOM 1364 O O . TRP A 1 169 ? -5.829 0.664 5.918 1.00 95.12 169 TRP A O 1
ATOM 1374 N N . VAL A 1 170 ? -7.507 2.132 5.934 1.00 97.12 170 VAL A N 1
ATOM 1375 C CA . VAL A 1 170 ? -8.540 1.092 5.858 1.00 97.12 170 VAL A CA 1
ATOM 1376 C C . VAL A 1 170 ? -8.447 0.286 4.560 1.00 97.12 170 VAL A C 1
ATOM 1378 O O . VAL A 1 170 ? -8.616 -0.934 4.586 1.00 97.12 170 VAL A O 1
ATOM 1381 N N . ASN A 1 171 ? -8.117 0.919 3.432 1.00 96.56 171 ASN A N 1
ATOM 1382 C CA . ASN A 1 171 ? -7.875 0.195 2.186 1.00 96.56 171 ASN A CA 1
ATOM 1383 C C . ASN A 1 171 ? -6.679 -0.761 2.279 1.00 96.56 171 ASN A C 1
ATOM 1385 O O . ASN A 1 171 ? -6.765 -1.849 1.721 1.00 96.56 171 ASN A O 1
ATOM 1389 N N . ARG A 1 172 ? -5.607 -0.435 3.013 1.00 96.38 172 ARG A N 1
ATOM 1390 C CA . ARG A 1 172 ? -4.497 -1.380 3.259 1.00 96.38 172 ARG A CA 1
ATOM 1391 C C . ARG A 1 172 ? -4.944 -2.620 4.028 1.00 96.38 172 ARG A C 1
ATOM 1393 O O . ARG A 1 172 ? -4.418 -3.700 3.794 1.00 96.38 172 ARG A O 1
ATOM 1400 N N . ILE A 1 173 ? -5.933 -2.502 4.910 1.00 98.25 173 ILE A N 1
ATOM 1401 C CA . ILE A 1 173 ? -6.499 -3.663 5.610 1.00 98.25 173 ILE A CA 1
ATOM 1402 C C . ILE A 1 173 ? -7.368 -4.479 4.644 1.00 98.25 173 ILE A C 1
ATOM 1404 O O . ILE A 1 173 ? -7.149 -5.670 4.450 1.00 98.25 173 ILE A O 1
ATOM 1408 N N . ILE A 1 174 ? -8.347 -3.834 4.004 1.00 98.44 174 ILE A N 1
ATOM 1409 C CA . ILE A 1 174 ? -9.377 -4.529 3.219 1.00 98.44 174 ILE A CA 1
ATOM 1410 C C . ILE A 1 174 ? -8.836 -5.035 1.879 1.00 98.44 174 ILE A C 1
ATOM 1412 O O . ILE A 1 174 ? -9.067 -6.184 1.518 1.00 98.44 174 ILE A O 1
ATOM 1416 N N . LYS A 1 175 ? -8.125 -4.197 1.120 1.00 97.75 175 LYS A N 1
ATOM 1417 C CA . LYS A 1 175 ? -7.722 -4.527 -0.254 1.00 97.75 175 LYS A CA 1
ATOM 1418 C C . LYS A 1 175 ? -6.559 -5.510 -0.313 1.00 97.75 175 LYS A C 1
ATOM 1420 O O . LYS A 1 175 ? -6.518 -6.309 -1.239 1.00 97.75 175 LYS A O 1
ATOM 1425 N N . LEU A 1 176 ? -5.648 -5.489 0.664 1.00 98.12 176 LEU A N 1
ATOM 1426 C CA . LEU A 1 176 ? -4.602 -6.516 0.755 1.00 98.12 176 LEU A CA 1
ATOM 1427 C C . LEU A 1 176 ? -5.206 -7.878 1.092 1.00 98.12 176 LEU A C 1
ATOM 1429 O O . LEU A 1 176 ? -4.876 -8.861 0.438 1.00 98.12 176 LEU A O 1
ATOM 1433 N N . ARG A 1 177 ? -6.165 -7.917 2.025 1.00 98.12 177 ARG A N 1
ATOM 1434 C CA . ARG A 1 177 ? -6.953 -9.121 2.294 1.00 98.12 177 ARG A CA 1
ATOM 1435 C C . ARG A 1 177 ? -7.688 -9.594 1.040 1.00 98.12 177 ARG A C 1
ATOM 1437 O O . ARG A 1 177 ? -7.581 -10.752 0.672 1.00 98.12 177 ARG A O 1
ATOM 1444 N N . ASN A 1 178 ? -8.399 -8.713 0.338 1.00 98.19 178 ASN A N 1
ATOM 1445 C CA . ASN A 1 178 ? -9.119 -9.074 -0.889 1.00 98.19 178 ASN A CA 1
ATOM 1446 C C . ASN A 1 178 ? -8.207 -9.609 -2.000 1.00 98.19 178 ASN A C 1
ATOM 1448 O O . ASN A 1 178 ? -8.600 -10.542 -2.698 1.00 98.19 178 ASN A O 1
ATOM 1452 N N . ALA A 1 179 ? -6.991 -9.074 -2.131 1.00 97.69 179 ALA A N 1
ATOM 1453 C CA . ALA A 1 179 ? -6.030 -9.552 -3.115 1.00 97.69 179 ALA A CA 1
ATOM 1454 C C . ALA A 1 179 ? -5.635 -11.020 -2.881 1.00 97.69 179 ALA A C 1
ATOM 1456 O O . ALA A 1 179 ? -5.462 -11.752 -3.853 1.00 97.69 179 ALA A O 1
ATOM 1457 N N . LEU A 1 180 ? -5.576 -11.482 -1.622 1.00 97.44 180 LEU A N 1
ATOM 1458 C CA . LEU A 1 180 ? -5.380 -12.906 -1.296 1.00 97.44 180 LEU A CA 1
ATOM 1459 C C . LEU A 1 180 ? -6.513 -13.799 -1.831 1.00 97.44 180 LEU A C 1
ATOM 1461 O O . LEU A 1 180 ? -6.292 -14.975 -2.101 1.00 97.44 180 LEU A O 1
ATOM 1465 N N . HIS A 1 181 ? -7.701 -13.229 -2.049 1.00 96.94 181 HIS A N 1
ATOM 1466 C CA . HIS A 1 181 ? -8.879 -13.906 -2.611 1.00 96.94 181 HIS A CA 1
ATOM 1467 C C . HIS A 1 181 ? -9.131 -13.562 -4.086 1.00 96.94 181 HIS A C 1
ATOM 1469 O O . HIS A 1 181 ? -10.220 -13.812 -4.600 1.00 96.94 181 HIS A O 1
ATOM 1475 N N . GLY A 1 182 ? -8.147 -12.977 -4.777 1.00 95.69 182 GLY A N 1
ATOM 1476 C CA . GLY A 1 182 ? -8.219 -12.688 -6.212 1.00 95.69 182 GLY A CA 1
ATOM 1477 C C . GLY A 1 182 ? -8.956 -11.401 -6.602 1.00 95.69 182 GLY A C 1
ATOM 1478 O O . GLY A 1 182 ? -9.153 -11.165 -7.793 1.00 95.69 182 GLY A O 1
ATOM 1479 N N . ASP A 1 183 ? -9.349 -10.553 -5.645 1.00 96.62 183 ASP A N 1
ATOM 1480 C CA . ASP A 1 183 ? -9.909 -9.223 -5.924 1.00 96.62 183 ASP A CA 1
ATOM 1481 C C . ASP A 1 183 ? -8.845 -8.138 -5.708 1.00 96.62 183 ASP A C 1
ATOM 1483 O O . ASP A 1 183 ? -8.519 -7.758 -4.580 1.00 96.62 183 ASP A O 1
ATOM 1487 N N . PHE A 1 184 ? -8.269 -7.660 -6.812 1.00 94.12 184 PHE A N 1
ATOM 1488 C CA . PHE A 1 184 ? -7.094 -6.792 -6.799 1.00 94.12 184 PHE A CA 1
ATOM 1489 C C . PHE A 1 184 ? -7.449 -5.295 -6.843 1.00 94.12 184 PHE A C 1
ATOM 1491 O O . PHE A 1 184 ? -8.362 -4.883 -7.569 1.00 94.12 184 PHE A O 1
ATOM 1498 N N . PRO A 1 185 ? -6.690 -4.437 -6.129 1.00 91.62 185 PRO A N 1
ATOM 1499 C CA . PRO A 1 185 ? -6.828 -2.989 -6.247 1.00 91.62 185 PRO A CA 1
ATOM 1500 C C . PRO A 1 185 ? -6.593 -2.522 -7.690 1.00 91.62 185 PRO A C 1
ATOM 1502 O O . PRO A 1 185 ? -5.646 -2.948 -8.347 1.00 91.62 185 PRO A O 1
ATOM 1505 N N . ARG A 1 186 ? -7.442 -1.608 -8.181 1.00 86.44 186 ARG A N 1
ATOM 1506 C CA . ARG A 1 186 ? -7.354 -1.099 -9.566 1.00 86.44 186 ARG A CA 1
ATOM 1507 C C . ARG A 1 186 ? -6.147 -0.194 -9.781 1.00 86.44 186 ARG A C 1
ATOM 1509 O O . ARG A 1 186 ? -5.543 -0.221 -10.846 1.00 86.44 186 ARG A O 1
ATOM 1516 N N . ASP A 1 187 ? -5.840 0.619 -8.776 1.00 88.06 187 ASP A N 1
ATOM 1517 C CA . ASP A 1 187 ? -4.666 1.490 -8.726 1.00 88.06 187 ASP A CA 1
ATOM 1518 C C . ASP A 1 187 ? -3.970 1.263 -7.377 1.00 88.06 187 ASP A C 1
ATOM 1520 O O . ASP A 1 187 ? -4.219 1.996 -6.415 1.00 88.06 187 ASP A O 1
ATOM 1524 N N . PRO A 1 188 ? -3.139 0.212 -7.266 1.00 91.31 188 PRO A N 1
ATOM 1525 C CA . PRO A 1 188 ? -2.482 -0.140 -6.012 1.00 91.31 188 PRO A CA 1
ATOM 1526 C C . PRO A 1 188 ? -1.611 1.000 -5.467 1.00 91.31 188 PRO A C 1
ATOM 1528 O O . PRO A 1 188 ? -1.556 1.210 -4.256 1.00 91.31 188 PRO A O 1
ATOM 1531 N N . PHE A 1 189 ? -0.983 1.785 -6.353 1.00 88.94 189 PHE A N 1
ATOM 1532 C CA . PHE A 1 189 ? -0.171 2.939 -5.969 1.00 88.94 189 PHE A CA 1
ATOM 1533 C C . PHE A 1 189 ? -0.976 3.959 -5.176 1.00 88.94 189 PHE A C 1
ATOM 1535 O O . PHE A 1 189 ? -0.539 4.401 -4.115 1.00 88.94 189 PHE A O 1
ATOM 1542 N N . ARG A 1 190 ? -2.163 4.323 -5.663 1.00 87.00 190 ARG A N 1
ATOM 1543 C CA . ARG A 1 190 ? -3.001 5.294 -4.961 1.00 87.00 190 ARG A CA 1
ATOM 1544 C C . ARG A 1 190 ? -3.758 4.674 -3.795 1.00 87.00 190 ARG A C 1
ATOM 1546 O O . ARG A 1 190 ? -3.840 5.276 -2.728 1.00 87.00 190 ARG A O 1
ATOM 1553 N N . GLU A 1 191 ? -4.352 3.506 -4.008 1.00 90.12 191 GLU A N 1
ATOM 1554 C CA . GLU A 1 191 ? -5.280 2.910 -3.049 1.00 90.12 191 GLU A CA 1
ATOM 1555 C C . GLU A 1 191 ? -4.594 2.429 -1.772 1.00 90.12 191 GLU A C 1
ATOM 1557 O O . GLU A 1 191 ? -5.245 2.364 -0.731 1.00 90.12 191 GLU A O 1
ATOM 1562 N N . LEU A 1 192 ? -3.295 2.134 -1.855 1.00 92.25 192 LEU A N 1
ATOM 1563 C CA . LEU A 1 192 ? -2.484 1.652 -0.743 1.00 92.25 192 LEU A CA 1
ATOM 1564 C C . LEU A 1 192 ? -1.346 2.624 -0.394 1.00 92.25 192 LEU A C 1
ATOM 1566 O O . LEU A 1 192 ? -1.000 2.760 0.774 1.00 92.25 192 LEU A O 1
ATOM 1570 N N . GLY A 1 193 ? -0.758 3.314 -1.371 1.00 87.50 193 GLY A N 1
ATOM 1571 C CA . GLY A 1 193 ? 0.472 4.094 -1.181 1.00 87.50 193 GLY A CA 1
ATOM 1572 C C . GLY A 1 193 ? 0.289 5.582 -0.898 1.00 87.50 193 GLY A C 1
ATOM 1573 O O . GLY A 1 193 ? 1.278 6.263 -0.643 1.00 87.50 193 GLY A O 1
ATOM 1574 N N . TYR A 1 194 ? -0.934 6.123 -0.939 1.00 82.81 194 TYR A N 1
ATOM 1575 C CA . TYR A 1 194 ? -1.131 7.552 -0.679 1.00 82.81 194 TYR A CA 1
ATOM 1576 C C . TYR A 1 194 ? -0.621 7.939 0.722 1.00 82.81 194 TYR A C 1
ATOM 1578 O O . TYR A 1 194 ? -0.906 7.255 1.708 1.00 82.81 194 TYR A O 1
ATOM 1586 N N . GLY A 1 195 ? 0.156 9.024 0.792 1.00 70.56 195 GLY A N 1
ATOM 1587 C CA . GLY A 1 195 ? 0.806 9.491 2.021 1.00 70.56 195 GLY A CA 1
ATOM 1588 C C . GLY A 1 195 ? 2.067 8.720 2.431 1.00 70.56 195 GLY A C 1
ATOM 1589 O O . GLY A 1 195 ? 2.571 8.957 3.521 1.00 70.56 195 GLY A O 1
ATOM 1590 N N . VAL A 1 196 ? 2.575 7.797 1.602 1.00 79.50 196 VAL A N 1
ATOM 1591 C CA . VAL A 1 196 ? 3.879 7.150 1.822 1.00 79.50 196 VAL A CA 1
ATOM 1592 C C . VAL A 1 196 ? 4.899 7.764 0.869 1.00 79.50 196 VAL A C 1
ATOM 1594 O O . VAL A 1 196 ? 4.772 7.637 -0.349 1.00 79.50 196 VAL A O 1
ATOM 1597 N N . GLU A 1 197 ? 5.898 8.440 1.426 1.00 79.75 197 GLU A N 1
ATOM 1598 C CA . GLU A 1 197 ? 6.928 9.158 0.671 1.00 79.75 197 GLU A CA 1
ATOM 1599 C C . GLU A 1 197 ? 8.278 8.434 0.731 1.00 79.75 197 GLU A C 1
ATOM 1601 O O . GLU A 1 197 ? 8.540 7.660 1.655 1.00 79.75 197 GLU A O 1
ATOM 1606 N N . SER A 1 198 ? 9.149 8.710 -0.244 1.00 73.56 198 SER A N 1
ATOM 1607 C CA . SER A 1 198 ? 10.548 8.268 -0.198 1.00 73.56 198 SER A CA 1
ATOM 1608 C C . SER A 1 198 ? 11.215 8.867 1.047 1.00 73.56 198 SER A C 1
ATOM 1610 O O . SER A 1 198 ? 11.146 10.073 1.281 1.00 73.56 198 SER A O 1
ATOM 1612 N N . GLY A 1 199 ? 11.781 8.007 1.897 1.00 77.88 199 GLY A N 1
ATOM 1613 C CA . GLY A 1 199 ? 12.267 8.355 3.239 1.00 77.88 199 GLY A CA 1
ATOM 1614 C C . GLY A 1 199 ? 11.382 7.868 4.396 1.00 77.88 199 GLY A C 1
ATOM 1615 O O . GLY A 1 199 ? 11.866 7.766 5.524 1.00 77.88 199 GLY A O 1
ATOM 1616 N N . ASP A 1 200 ? 10.121 7.495 4.148 1.00 82.25 200 ASP A N 1
ATOM 1617 C CA . ASP A 1 200 ? 9.301 6.795 5.142 1.00 82.25 200 ASP A CA 1
ATOM 1618 C C . ASP A 1 200 ? 9.756 5.332 5.262 1.00 82.25 200 ASP A C 1
ATOM 1620 O O . ASP A 1 200 ? 9.915 4.625 4.266 1.00 82.25 200 ASP A O 1
ATOM 1624 N N . ARG A 1 201 ? 9.887 4.829 6.494 1.00 81.00 201 ARG A N 1
ATOM 1625 C CA . ARG A 1 201 ? 10.204 3.416 6.779 1.00 81.00 201 ARG A CA 1
ATOM 1626 C C . ARG A 1 201 ? 9.244 2.420 6.111 1.00 81.00 201 ARG A C 1
ATOM 1628 O O . ARG A 1 201 ? 9.615 1.274 5.871 1.00 81.00 201 ARG A O 1
ATOM 1635 N N . ARG A 1 202 ? 8.005 2.838 5.833 1.00 85.50 202 ARG A N 1
ATOM 1636 C CA . ARG A 1 202 ? 6.968 2.034 5.172 1.00 85.50 202 ARG A CA 1
ATOM 1637 C C . ARG A 1 202 ? 7.161 1.972 3.662 1.00 85.50 202 ARG A C 1
ATOM 1639 O O . ARG A 1 202 ? 6.638 1.049 3.048 1.00 85.50 202 ARG A O 1
ATOM 1646 N N . PHE A 1 203 ? 7.884 2.916 3.060 1.00 89.50 203 PHE A N 1
ATOM 1647 C CA . PHE A 1 203 ? 7.977 3.032 1.607 1.00 89.50 203 PHE A CA 1
ATOM 1648 C C . PHE A 1 203 ? 8.645 1.816 0.950 1.00 89.50 203 PHE A C 1
ATOM 1650 O O . PHE A 1 203 ? 8.019 1.224 0.069 1.00 89.50 203 PHE A O 1
ATOM 1657 N N . PRO A 1 204 ? 9.804 1.313 1.421 1.00 88.88 204 PRO A N 1
ATOM 1658 C CA . PRO A 1 204 ? 10.382 0.093 0.856 1.00 88.88 204 PRO A CA 1
ATOM 1659 C C . PRO A 1 204 ? 9.467 -1.127 1.023 1.00 88.88 204 PRO A C 1
ATOM 1661 O O . PRO A 1 204 ? 9.319 -1.930 0.104 1.00 88.88 204 PRO A O 1
ATOM 1664 N N . VAL A 1 205 ? 8.797 -1.256 2.173 1.00 90.88 205 VAL A N 1
ATOM 1665 C CA . VAL A 1 205 ? 7.845 -2.353 2.428 1.00 90.88 205 VAL A CA 1
ATOM 1666 C C . VAL A 1 205 ? 6.639 -2.262 1.501 1.00 90.88 205 VAL A C 1
ATOM 1668 O O . VAL A 1 205 ? 6.169 -3.275 0.987 1.00 90.88 205 VAL A O 1
ATOM 1671 N N . PHE A 1 206 ? 6.163 -1.049 1.243 1.00 94.06 206 PHE A N 1
ATOM 1672 C CA . PHE A 1 206 ? 5.099 -0.802 0.292 1.00 94.06 206 PHE A CA 1
ATOM 1673 C C . PHE A 1 206 ? 5.482 -1.250 -1.124 1.00 94.06 206 PHE A C 1
ATOM 1675 O O . PHE A 1 206 ? 4.685 -1.933 -1.765 1.00 94.06 206 PHE A O 1
ATOM 1682 N N . LEU A 1 207 ? 6.702 -0.960 -1.589 1.00 93.69 207 LEU A N 1
ATOM 1683 C CA . LEU A 1 207 ? 7.182 -1.446 -2.889 1.00 93.69 207 LEU A CA 1
ATOM 1684 C C . LEU A 1 207 ? 7.236 -2.980 -2.945 1.00 93.69 207 LEU A C 1
ATOM 1686 O O . LEU A 1 207 ? 6.799 -3.570 -3.931 1.00 93.69 207 LEU A O 1
ATOM 1690 N N . VAL A 1 208 ? 7.676 -3.639 -1.867 1.00 93.06 208 VAL A N 1
ATOM 1691 C CA . VAL A 1 208 ? 7.658 -5.111 -1.767 1.00 93.06 208 VAL A CA 1
ATOM 1692 C C . VAL A 1 208 ? 6.226 -5.658 -1.836 1.00 93.06 208 VAL A C 1
ATOM 1694 O O . VAL A 1 208 ? 5.962 -6.602 -2.583 1.00 93.06 208 VAL A O 1
ATOM 1697 N N . ALA A 1 209 ? 5.278 -5.046 -1.122 1.00 95.31 209 ALA A N 1
ATOM 1698 C CA . ALA A 1 209 ? 3.867 -5.429 -1.179 1.00 95.31 209 ALA A CA 1
ATOM 1699 C C . ALA A 1 209 ? 3.267 -5.226 -2.583 1.00 95.31 209 ALA A C 1
ATOM 1701 O O . ALA A 1 209 ? 2.558 -6.098 -3.085 1.00 95.31 209 ALA A O 1
ATOM 1702 N N . LEU A 1 210 ? 3.582 -4.112 -3.251 1.00 95.62 210 LEU A N 1
ATOM 1703 C CA . LEU A 1 210 ? 3.172 -3.865 -4.635 1.00 95.62 210 LEU A CA 1
ATOM 1704 C C . LEU A 1 210 ? 3.741 -4.901 -5.598 1.00 95.62 210 LEU A C 1
ATOM 1706 O O . LEU A 1 210 ? 3.020 -5.403 -6.459 1.00 95.62 210 LEU A O 1
ATOM 1710 N N . ARG A 1 211 ? 5.021 -5.247 -5.446 1.00 94.56 211 ARG A N 1
ATOM 1711 C CA . ARG A 1 211 ? 5.650 -6.292 -6.249 1.00 94.56 211 ARG A CA 1
ATOM 1712 C C . ARG A 1 211 ? 4.929 -7.620 -6.080 1.00 94.56 211 ARG A C 1
ATOM 1714 O O . ARG A 1 211 ? 4.638 -8.271 -7.077 1.00 94.56 211 ARG A O 1
ATOM 1721 N N . ARG A 1 212 ? 4.590 -7.992 -4.845 1.00 94.75 212 ARG A N 1
ATOM 1722 C CA . ARG A 1 212 ? 3.796 -9.194 -4.572 1.00 94.75 212 ARG A CA 1
ATOM 1723 C C . ARG A 1 212 ? 2.432 -9.142 -5.271 1.00 94.75 212 ARG A C 1
ATOM 1725 O O . ARG A 1 212 ? 2.072 -10.107 -5.939 1.00 94.75 212 ARG A O 1
ATOM 1732 N N . LEU A 1 213 ? 1.718 -8.014 -5.199 1.00 96.38 213 LEU A N 1
ATOM 1733 C CA . LEU A 1 213 ? 0.449 -7.830 -5.920 1.00 96.38 213 LEU A CA 1
ATOM 1734 C C . LEU A 1 213 ? 0.606 -8.036 -7.431 1.00 96.38 213 LEU A C 1
ATOM 1736 O O . LEU A 1 213 ? -0.209 -8.722 -8.038 1.00 96.38 213 LEU A O 1
ATOM 1740 N N . TYR A 1 214 ? 1.658 -7.485 -8.035 1.00 95.62 214 TYR A N 1
ATOM 1741 C CA . TYR A 1 214 ? 1.926 -7.630 -9.469 1.00 95.62 214 TYR A CA 1
ATOM 1742 C C . TYR A 1 214 ? 2.384 -9.030 -9.878 1.00 95.62 214 TYR A C 1
ATOM 1744 O O . TYR A 1 214 ? 2.133 -9.437 -11.008 1.00 95.62 214 TYR A O 1
ATOM 1752 N N . THR A 1 215 ? 2.983 -9.797 -8.968 1.00 94.44 215 THR A N 1
ATOM 1753 C CA . THR A 1 215 ? 3.213 -11.232 -9.179 1.00 94.44 215 THR A CA 1
ATOM 1754 C C . THR A 1 215 ? 1.892 -12.007 -9.221 1.00 94.44 215 THR A C 1
ATOM 1756 O O . THR A 1 215 ? 1.747 -12.919 -10.029 1.00 94.44 215 THR A O 1
ATOM 1759 N N . MET A 1 216 ? 0.922 -11.648 -8.373 1.00 95.06 216 MET A N 1
ATOM 1760 C CA . MET A 1 216 ? -0.392 -12.307 -8.310 1.00 95.06 216 MET A CA 1
ATOM 1761 C C . MET A 1 216 ? -1.334 -11.877 -9.447 1.00 95.06 216 MET A C 1
ATOM 1763 O O . MET A 1 216 ? -2.158 -12.667 -9.899 1.00 95.06 216 MET A O 1
ATOM 1767 N N . SER A 1 217 ? -1.215 -10.630 -9.906 1.00 95.19 217 SER A N 1
ATOM 1768 C CA . SER A 1 217 ? -2.010 -10.043 -10.984 1.00 95.19 217 SER A CA 1
ATOM 1769 C C . SER A 1 217 ? -1.106 -9.194 -11.886 1.00 95.19 217 SER A C 1
ATOM 1771 O O . SER A 1 217 ? -0.897 -8.012 -11.581 1.00 95.19 217 SER A O 1
ATOM 1773 N N . PRO A 1 218 ? -0.598 -9.759 -13.000 1.00 93.94 218 PRO A N 1
ATOM 1774 C CA . PRO A 1 218 ? 0.301 -9.068 -13.918 1.00 93.94 218 PRO A CA 1
ATOM 1775 C C . PRO A 1 218 ? -0.210 -7.673 -14.330 1.00 93.94 218 PRO A C 1
ATOM 1777 O O . PRO A 1 218 ? -1.339 -7.540 -14.820 1.00 93.94 218 PRO A O 1
ATOM 1780 N N . PRO A 1 219 ? 0.590 -6.614 -14.123 1.00 94.38 219 PRO A N 1
ATOM 1781 C CA . PRO A 1 219 ? 0.216 -5.241 -14.449 1.00 94.38 219 PRO A CA 1
ATOM 1782 C C . PRO A 1 219 ? 0.431 -4.932 -15.936 1.00 94.38 219 PRO A C 1
ATOM 1784 O O . PRO A 1 219 ? 0.948 -5.749 -16.695 1.00 94.38 219 PRO A O 1
ATOM 1787 N N . GLU A 1 220 ? 0.070 -3.719 -16.358 1.00 93.62 220 GLU A N 1
ATOM 1788 C CA . GLU A 1 220 ? 0.562 -3.179 -17.635 1.00 93.62 220 GLU A CA 1
ATOM 1789 C C . GLU A 1 220 ? 2.038 -2.805 -17.541 1.00 93.62 220 GLU A C 1
ATOM 1791 O O . GLU A 1 220 ? 2.522 -2.460 -16.455 1.00 93.62 220 GLU A O 1
ATOM 1796 N N . ILE A 1 221 ? 2.716 -2.763 -18.691 1.00 94.12 221 ILE A N 1
ATOM 1797 C CA . ILE A 1 221 ? 4.122 -2.355 -18.782 1.00 94.12 221 ILE A CA 1
ATOM 1798 C C . ILE A 1 221 ? 4.394 -1.021 -18.074 1.00 94.12 221 ILE A C 1
ATOM 1800 O O . ILE A 1 221 ? 5.390 -0.897 -17.373 1.00 94.12 221 ILE A O 1
ATOM 1804 N N . GLU A 1 222 ? 3.484 -0.048 -18.162 1.00 92.31 222 GLU A N 1
ATOM 1805 C CA . GLU A 1 222 ? 3.645 1.272 -17.539 1.00 92.31 222 GLU A CA 1
ATOM 1806 C C . GLU A 1 222 ? 3.631 1.188 -16.009 1.00 92.31 222 GLU A C 1
ATOM 1808 O O . GLU A 1 222 ? 4.476 1.766 -15.321 1.00 92.31 222 GLU A O 1
ATOM 1813 N N . SER A 1 223 ? 2.701 0.401 -15.469 1.00 92.06 223 SER A N 1
ATOM 1814 C CA . SER A 1 223 ? 2.571 0.187 -14.029 1.00 92.06 223 SER A CA 1
ATOM 1815 C C . SER A 1 223 ? 3.756 -0.600 -13.463 1.00 92.06 223 SER A C 1
ATOM 1817 O O . SER A 1 223 ? 4.231 -0.275 -12.371 1.00 92.06 223 SER A O 1
ATOM 1819 N N . LEU A 1 224 ? 4.275 -1.586 -14.208 1.00 94.06 224 LEU A N 1
ATOM 1820 C CA . LEU A 1 224 ? 5.481 -2.311 -13.808 1.00 94.06 224 LEU A CA 1
ATOM 1821 C C . LEU A 1 224 ? 6.727 -1.430 -13.888 1.00 94.06 224 LEU A C 1
ATOM 1823 O O . LEU A 1 224 ? 7.495 -1.389 -12.930 1.00 94.06 224 LEU A O 1
ATOM 1827 N N . SER A 1 225 ? 6.928 -0.697 -14.987 1.00 93.12 225 SER A N 1
ATOM 1828 C CA . SER A 1 225 ? 8.073 0.207 -15.132 1.00 93.12 225 SER A CA 1
ATOM 1829 C C . SER A 1 225 ? 8.101 1.261 -14.028 1.00 93.12 225 SER A C 1
ATOM 1831 O O . SER A 1 225 ? 9.171 1.583 -13.519 1.00 93.12 225 SER A O 1
ATOM 1833 N N . ARG A 1 226 ? 6.935 1.744 -13.581 1.00 91.12 226 ARG A N 1
ATOM 1834 C CA . ARG A 1 226 ? 6.843 2.645 -12.427 1.00 91.12 226 ARG A CA 1
ATOM 1835 C C . ARG A 1 226 ? 7.308 1.990 -11.128 1.00 91.12 226 ARG A C 1
ATOM 1837 O O . ARG A 1 226 ? 8.057 2.616 -10.384 1.00 91.12 226 ARG A O 1
ATOM 1844 N N . LEU A 1 227 ? 6.880 0.758 -10.848 1.00 93.62 227 LEU A N 1
ATOM 1845 C CA . LEU A 1 227 ? 7.366 0.015 -9.682 1.00 93.62 227 LEU A CA 1
ATOM 1846 C C . LEU A 1 227 ? 8.885 -0.155 -9.748 1.00 93.62 227 LEU A C 1
ATOM 1848 O O . LEU A 1 227 ? 9.570 0.186 -8.793 1.00 93.62 227 LEU A O 1
ATOM 1852 N N . VAL A 1 228 ? 9.404 -0.601 -10.891 1.00 93.19 228 VAL A N 1
ATOM 1853 C CA . VAL A 1 228 ? 10.842 -0.800 -11.103 1.00 93.19 228 VAL A CA 1
ATOM 1854 C C . VAL A 1 228 ? 11.630 0.492 -10.900 1.00 93.19 228 VAL A C 1
ATOM 1856 O O . VAL A 1 228 ? 12.689 0.470 -10.280 1.00 93.19 228 VAL A O 1
ATOM 1859 N N . HIS A 1 229 ? 11.117 1.615 -11.401 1.00 91.94 229 HIS A N 1
ATOM 1860 C CA . HIS A 1 229 ? 11.733 2.921 -11.201 1.00 91.94 229 HIS A CA 1
ATOM 1861 C C . HIS A 1 229 ? 11.869 3.254 -9.716 1.00 91.94 229 HIS A C 1
ATOM 1863 O O . HIS A 1 229 ? 12.969 3.543 -9.256 1.00 91.94 229 HIS A O 1
ATOM 1869 N N . LEU A 1 230 ? 10.784 3.126 -8.953 1.00 91.06 230 LEU A N 1
ATOM 1870 C CA . LEU A 1 230 ? 10.800 3.393 -7.514 1.00 91.06 230 LEU A CA 1
ATOM 1871 C C . LEU A 1 230 ? 11.694 2.409 -6.752 1.00 91.06 230 LEU A C 1
ATOM 1873 O O . LEU A 1 230 ? 12.407 2.811 -5.842 1.00 91.06 230 LEU A O 1
ATOM 1877 N N . GLU A 1 231 ? 11.706 1.138 -7.144 1.00 90.88 231 GLU A N 1
ATOM 1878 C CA . GLU A 1 231 ? 12.591 0.134 -6.554 1.00 90.88 231 GLU A CA 1
ATOM 1879 C C . GLU A 1 231 ? 14.063 0.493 -6.741 1.00 90.88 231 GLU A C 1
ATOM 1881 O O . GLU A 1 231 ? 14.822 0.438 -5.780 1.00 90.88 231 GLU A O 1
ATOM 1886 N N . ILE A 1 232 ? 14.459 0.911 -7.945 1.00 88.69 232 ILE A N 1
ATOM 1887 C CA . ILE A 1 232 ? 15.833 1.345 -8.220 1.00 88.69 232 ILE A CA 1
ATOM 1888 C C . ILE A 1 232 ? 16.201 2.569 -7.375 1.00 88.69 232 ILE A C 1
ATOM 1890 O O . ILE A 1 232 ? 17.296 2.597 -6.812 1.00 88.69 232 ILE A O 1
ATOM 1894 N N . LEU A 1 233 ? 15.305 3.558 -7.266 1.00 86.62 233 LEU A N 1
ATOM 1895 C CA . LEU A 1 233 ? 15.543 4.757 -6.453 1.00 86.62 233 LEU A CA 1
ATOM 1896 C C . LEU A 1 233 ? 15.743 4.418 -4.970 1.00 86.62 233 LEU A C 1
ATOM 1898 O O . LEU A 1 233 ? 16.609 4.999 -4.322 1.00 86.62 233 LEU A O 1
ATOM 1902 N N . GLU A 1 234 ? 15.017 3.425 -4.460 1.00 86.25 234 GLU A N 1
ATOM 1903 C CA . GLU A 1 234 ? 15.171 2.910 -3.092 1.00 86.25 234 GLU A CA 1
ATOM 1904 C C . GLU A 1 234 ? 16.327 1.900 -2.944 1.00 86.25 234 GLU A C 1
ATOM 1906 O O . GLU A 1 234 ? 16.488 1.276 -1.896 1.00 86.25 234 GLU A O 1
ATOM 1911 N N . GLY A 1 235 ? 17.143 1.699 -3.986 1.00 84.62 235 GLY A N 1
ATOM 1912 C CA . GLY A 1 235 ? 18.272 0.764 -3.969 1.00 84.62 235 GLY A CA 1
ATOM 1913 C C . GLY A 1 235 ? 17.868 -0.715 -3.934 1.00 84.62 235 GLY A C 1
ATOM 1914 O O . GLY A 1 235 ? 18.696 -1.588 -3.652 1.00 84.62 235 GLY A O 1
ATOM 1915 N N . LEU A 1 236 ? 16.604 -1.025 -4.220 1.00 83.44 236 LEU A N 1
ATOM 1916 C CA . LEU A 1 236 ? 16.116 -2.387 -4.378 1.00 83.44 236 LEU A CA 1
ATOM 1917 C C . LEU A 1 236 ? 16.559 -2.943 -5.733 1.00 83.44 236 LEU A C 1
ATOM 1919 O O . LEU A 1 236 ? 16.728 -2.225 -6.715 1.00 83.44 236 LEU A O 1
ATOM 1923 N N . LEU A 1 237 ? 16.762 -4.260 -5.786 1.00 82.19 237 LEU A N 1
ATOM 1924 C CA . LEU A 1 237 ? 17.149 -4.952 -7.008 1.00 82.19 237 LEU A CA 1
ATOM 1925 C C . LEU A 1 237 ? 15.893 -5.368 -7.782 1.00 82.19 237 LEU A C 1
ATOM 1927 O O . LEU A 1 237 ? 15.302 -6.396 -7.428 1.00 82.19 237 LEU A O 1
ATOM 1931 N N . PRO A 1 238 ? 15.471 -4.633 -8.826 1.00 80.69 238 PRO A N 1
ATOM 1932 C CA . PRO A 1 238 ? 14.260 -4.991 -9.537 1.00 80.69 238 PRO A CA 1
ATOM 1933 C C . PRO A 1 238 ? 14.475 -6.291 -10.315 1.00 80.69 238 PRO A C 1
ATOM 1935 O O . PRO A 1 238 ? 15.563 -6.575 -10.829 1.00 80.69 238 PRO A O 1
ATOM 1938 N N . ARG A 1 239 ? 13.411 -7.085 -10.415 1.00 84.25 239 ARG A N 1
ATOM 1939 C CA . ARG A 1 239 ? 13.352 -8.273 -11.273 1.00 84.25 239 ARG A CA 1
ATOM 1940 C C . ARG A 1 239 ? 12.268 -8.075 -12.330 1.00 84.25 239 ARG A C 1
ATOM 1942 O O . ARG A 1 239 ? 11.255 -7.431 -12.026 1.00 84.25 239 ARG A O 1
ATOM 1949 N N . PRO A 1 240 ? 12.442 -8.610 -13.547 1.00 87.62 240 PRO A N 1
ATOM 1950 C CA . PRO A 1 240 ? 11.364 -8.612 -14.524 1.00 87.62 240 PRO A CA 1
ATOM 1951 C C . PRO A 1 240 ? 10.173 -9.407 -13.970 1.00 87.62 240 PRO A C 1
ATOM 1953 O O . PRO A 1 240 ? 10.352 -10.383 -13.239 1.00 87.62 240 PRO A O 1
ATOM 1956 N N . LEU A 1 241 ? 8.964 -8.953 -14.290 1.00 91.56 241 LEU A N 1
ATOM 1957 C CA . LEU A 1 241 ? 7.714 -9.668 -14.042 1.00 91.56 241 LEU A CA 1
ATOM 1958 C C . LEU A 1 241 ? 6.955 -9.808 -15.362 1.00 91.56 241 LEU A C 1
ATOM 1960 O O . LEU A 1 241 ? 7.182 -9.005 -16.272 1.00 91.56 241 LEU A O 1
ATOM 1964 N N . PRO A 1 242 ? 6.045 -10.791 -15.461 1.00 91.19 242 PRO A N 1
ATOM 1965 C CA . PRO A 1 242 ? 5.071 -10.825 -16.540 1.00 91.19 242 PRO A CA 1
ATOM 1966 C C . PRO A 1 242 ? 4.251 -9.531 -16.570 1.00 91.19 242 PRO A C 1
ATOM 1968 O O . PRO A 1 242 ? 3.882 -9.001 -15.519 1.00 91.19 242 PRO A O 1
ATOM 1971 N N . CYS A 1 243 ? 3.928 -9.061 -17.772 1.00 93.50 243 CYS A N 1
ATOM 1972 C CA . CYS A 1 243 ? 2.980 -7.973 -17.989 1.00 93.50 243 CYS A CA 1
ATOM 1973 C C . CYS A 1 243 ? 1.764 -8.509 -18.742 1.00 93.50 243 CYS A C 1
ATOM 1975 O O . CYS A 1 243 ? 1.868 -9.451 -19.523 1.00 93.50 243 CYS A O 1
ATOM 1977 N N . ARG A 1 244 ? 0.598 -7.901 -18.517 1.00 94.00 244 ARG A N 1
ATOM 1978 C CA . ARG A 1 244 ? -0.648 -8.297 -19.194 1.00 94.00 244 ARG A CA 1
ATOM 1979 C C . ARG A 1 244 ? -0.733 -7.839 -20.648 1.00 94.00 244 ARG A C 1
ATOM 1981 O O . ARG A 1 244 ? -1.560 -8.346 -21.392 1.00 94.00 244 ARG A O 1
ATOM 1988 N N . ASP A 1 245 ? 0.042 -6.820 -21.010 1.00 94.56 245 ASP A N 1
ATOM 1989 C CA . ASP A 1 245 ? 0.023 -6.169 -22.321 1.00 94.56 245 ASP A CA 1
ATOM 1990 C C . ASP A 1 245 ? 1.415 -6.105 -22.963 1.00 94.56 245 ASP A C 1
ATOM 1992 O O . ASP A 1 245 ? 1.655 -5.269 -23.834 1.00 94.56 245 ASP A O 1
ATOM 1996 N N . GLY A 1 246 ? 2.353 -6.942 -22.516 1.00 94.19 246 GLY A N 1
ATOM 1997 C CA . GLY A 1 246 ? 3.749 -6.844 -22.912 1.00 94.19 246 GLY A CA 1
ATOM 1998 C C . GLY A 1 246 ? 4.662 -7.830 -22.201 1.00 94.19 246 GLY A C 1
ATOM 1999 O O . GLY A 1 246 ? 4.231 -8.690 -21.437 1.00 94.19 246 GLY A O 1
ATOM 2000 N N . TRP A 1 247 ? 5.958 -7.636 -22.393 1.00 93.69 247 TRP A N 1
ATOM 2001 C CA . TRP A 1 247 ? 7.006 -8.391 -21.720 1.00 93.69 247 TRP A CA 1
ATOM 2002 C C . TRP A 1 247 ? 8.108 -7.448 -21.241 1.00 93.69 247 TRP A C 1
ATOM 2004 O O . TRP A 1 247 ? 8.269 -6.343 -21.761 1.00 93.69 247 TRP A O 1
ATOM 2014 N N . CYS A 1 248 ? 8.861 -7.870 -20.225 1.00 94.06 248 CYS A N 1
ATOM 2015 C CA . CYS A 1 248 ? 9.987 -7.100 -19.712 1.00 94.06 248 CYS A CA 1
ATOM 2016 C C . CYS A 1 248 ? 11.241 -7.963 -19.583 1.00 94.06 248 CYS A C 1
ATOM 2018 O O . CYS A 1 248 ? 11.182 -9.093 -19.102 1.00 94.06 248 CYS A O 1
ATOM 2020 N N . GLU A 1 249 ? 12.384 -7.398 -19.956 1.00 93.81 249 GLU A N 1
ATOM 2021 C CA . GLU A 1 249 ? 13.704 -8.020 -19.868 1.00 93.81 249 GLU A CA 1
ATOM 2022 C C . GLU A 1 249 ? 14.672 -7.174 -19.048 1.00 93.81 249 GLU A C 1
ATOM 2024 O O . GLU A 1 249 ? 14.532 -5.954 -18.929 1.00 93.81 249 GLU A O 1
ATOM 2029 N N . VAL A 1 250 ? 15.683 -7.834 -18.486 1.00 94.12 250 VAL A N 1
ATOM 2030 C CA . VAL A 1 250 ? 16.829 -7.147 -17.891 1.00 94.12 250 VAL A CA 1
ATOM 2031 C C . VAL A 1 250 ? 17.744 -6.680 -19.014 1.00 94.12 250 VAL A C 1
ATOM 2033 O O . VAL A 1 250 ? 18.051 -7.442 -19.926 1.00 94.12 250 VAL A O 1
ATOM 2036 N N . ILE A 1 251 ? 18.217 -5.442 -18.917 1.00 92.38 251 ILE A N 1
ATOM 2037 C CA . ILE A 1 251 ? 19.228 -4.892 -19.817 1.00 92.38 251 ILE A CA 1
ATOM 2038 C C . ILE A 1 251 ? 20.490 -4.538 -19.030 1.00 92.38 251 ILE A C 1
ATOM 2040 O O . ILE A 1 251 ? 20.417 -3.969 -17.944 1.00 92.38 251 ILE A O 1
ATOM 2044 N N . GLU A 1 252 ? 21.654 -4.856 -19.586 1.00 90.19 252 GLU A N 1
ATOM 2045 C CA . GLU A 1 252 ? 22.965 -4.580 -18.969 1.00 90.19 252 GLU A CA 1
ATOM 2046 C C . GLU A 1 252 ? 23.626 -3.322 -19.542 1.00 90.19 252 GLU A C 1
ATOM 2048 O O . GLU A 1 252 ? 24.572 -2.775 -18.986 1.00 90.19 252 GLU A O 1
ATOM 2053 N N . CYS A 1 253 ? 23.114 -2.824 -20.665 1.00 85.56 253 CYS A N 1
ATOM 2054 C CA . CYS A 1 253 ? 23.595 -1.600 -21.277 1.00 85.56 253 CYS A CA 1
ATOM 2055 C C . CYS A 1 253 ? 22.430 -0.786 -21.825 1.00 85.56 253 CYS A C 1
ATOM 2057 O O . CYS A 1 253 ? 21.499 -1.312 -22.441 1.00 85.56 253 CYS A O 1
ATOM 2059 N N . LEU A 1 254 ? 22.508 0.524 -21.620 1.00 83.50 254 LEU A N 1
ATOM 2060 C CA . LEU A 1 254 ? 21.631 1.466 -22.289 1.00 83.50 254 LEU A CA 1
ATOM 2061 C C . LEU A 1 254 ? 22.168 1.670 -23.713 1.00 83.50 254 LEU A C 1
ATOM 2063 O O . LEU A 1 254 ? 23.157 2.375 -23.911 1.00 83.50 254 LEU A O 1
ATOM 2067 N N . LYS A 1 255 ? 21.563 1.001 -24.703 1.00 73.50 255 LYS A N 1
ATOM 2068 C CA . LYS A 1 255 ? 21.857 1.256 -26.126 1.00 73.50 255 LYS A CA 1
ATOM 2069 C C . LYS A 1 255 ? 21.402 2.672 -26.518 1.00 73.50 255 LYS A C 1
ATOM 2071 O O . LYS A 1 255 ? 20.724 3.336 -25.738 1.00 73.50 255 LYS A O 1
ATOM 2076 N N . ASN A 1 256 ? 21.786 3.121 -27.720 1.00 71.75 256 ASN A N 1
ATOM 2077 C CA . ASN A 1 256 ? 21.438 4.439 -28.268 1.00 71.75 256 ASN A CA 1
ATOM 2078 C C . ASN A 1 256 ? 19.974 4.815 -27.947 1.00 71.75 256 ASN A C 1
ATOM 2080 O O . ASN A 1 256 ? 19.054 4.068 -28.278 1.00 71.75 256 ASN A O 1
ATOM 2084 N N . SER A 1 257 ? 19.780 5.959 -27.285 1.00 77.38 257 SER A N 1
ATOM 2085 C CA . SER A 1 257 ? 18.476 6.477 -26.851 1.00 77.38 257 SER A CA 1
ATOM 2086 C C . SER A 1 257 ? 17.727 7.220 -27.964 1.00 77.38 257 SER A C 1
ATOM 2088 O O . SER A 1 257 ? 16.724 7.890 -27.714 1.00 77.38 257 SER A O 1
ATOM 2090 N N . GLU A 1 258 ? 18.188 7.099 -29.208 1.00 79.12 258 GLU A N 1
ATOM 2091 C CA . GLU A 1 258 ? 17.522 7.645 -30.382 1.00 79.12 258 GLU A CA 1
ATOM 2092 C C . GLU A 1 258 ? 16.074 7.133 -30.499 1.00 79.12 258 GLU A C 1
ATOM 2094 O O . GLU A 1 258 ? 15.774 5.947 -30.334 1.00 79.12 258 GLU A O 1
ATOM 2099 N N . GLY A 1 259 ? 15.144 8.065 -30.720 1.00 81.44 259 GLY A N 1
ATOM 2100 C CA . GLY A 1 259 ? 13.706 7.785 -30.747 1.00 81.44 259 GLY A CA 1
ATOM 2101 C C . GLY A 1 259 ? 13.042 7.622 -29.372 1.00 81.44 259 GLY A C 1
ATOM 2102 O O . GLY A 1 259 ? 11.828 7.430 -29.319 1.00 81.44 259 GLY A O 1
ATOM 2103 N N . PHE A 1 260 ? 13.783 7.725 -28.263 1.00 87.69 260 PHE A N 1
ATOM 2104 C CA . PHE A 1 260 ? 13.195 7.801 -26.925 1.00 87.69 260 PHE A CA 1
ATOM 2105 C C . PHE A 1 260 ? 12.989 9.242 -26.466 1.00 87.69 260 PHE A C 1
ATOM 2107 O O . PHE A 1 260 ? 13.756 10.156 -26.760 1.00 87.69 260 PHE A O 1
ATOM 2114 N N . THR A 1 261 ? 11.947 9.423 -25.668 1.00 87.44 261 THR A N 1
ATOM 2115 C CA . THR A 1 261 ? 11.701 10.613 -24.866 1.00 87.44 261 THR A CA 1
ATOM 2116 C C . THR A 1 261 ? 12.231 10.367 -23.454 1.00 87.44 261 THR A C 1
ATOM 2118 O O . THR A 1 261 ? 11.844 9.389 -22.814 1.00 87.44 261 THR A O 1
ATOM 2121 N N . VAL A 1 262 ? 13.111 11.245 -22.966 1.00 88.12 262 VAL A N 1
ATOM 2122 C CA . VAL A 1 262 ? 13.631 11.195 -21.589 1.00 88.12 262 VAL A CA 1
ATOM 2123 C C . VAL A 1 262 ? 12.573 11.748 -20.643 1.00 88.12 262 VAL A C 1
ATOM 2125 O O . VAL A 1 262 ? 12.284 12.939 -20.691 1.00 88.12 262 VAL A O 1
ATOM 2128 N N . VAL A 1 263 ? 11.985 10.894 -19.811 1.00 85.44 263 VAL A N 1
ATOM 2129 C CA . VAL A 1 263 ? 10.930 11.276 -18.860 1.00 85.44 263 VAL A CA 1
ATOM 2130 C C . VAL A 1 263 ? 11.528 11.779 -17.557 1.00 85.44 263 VAL A C 1
ATOM 2132 O O . VAL A 1 263 ? 11.107 12.812 -17.046 1.00 85.44 263 VAL A O 1
ATOM 2135 N N . GLU A 1 264 ? 12.535 11.072 -17.054 1.00 86.19 264 GLU A N 1
ATOM 2136 C CA . GLU A 1 264 ? 13.290 11.453 -15.865 1.00 86.19 264 GLU A CA 1
ATOM 2137 C C . GLU A 1 264 ? 14.758 11.070 -16.055 1.00 86.19 264 GLU A C 1
ATOM 2139 O O . GLU A 1 264 ? 15.064 10.004 -16.593 1.00 86.19 264 GLU A O 1
ATOM 2144 N N . ASP A 1 265 ? 15.662 11.946 -15.623 1.00 87.56 265 ASP A N 1
ATOM 2145 C CA . ASP A 1 265 ? 17.090 11.662 -15.514 1.00 87.56 265 ASP A CA 1
ATOM 2146 C C . ASP A 1 265 ? 17.642 12.404 -14.295 1.00 87.56 265 ASP A C 1
ATOM 2148 O O . ASP A 1 265 ? 17.731 13.634 -14.294 1.00 87.56 265 ASP A O 1
ATOM 2152 N N . ASN A 1 266 ? 17.972 11.660 -13.241 1.00 83.56 266 ASN A N 1
ATOM 2153 C CA . ASN A 1 266 ? 18.484 12.213 -11.985 1.00 83.56 266 ASN A CA 1
ATOM 2154 C C . ASN A 1 266 ? 19.985 11.939 -11.780 1.00 83.56 266 ASN A C 1
ATOM 2156 O O . ASN A 1 266 ? 20.488 12.005 -10.661 1.00 83.56 266 ASN A O 1
ATOM 2160 N N . GLY A 1 267 ? 20.709 11.623 -12.859 1.00 82.50 267 GLY A N 1
ATOM 2161 C CA . GLY A 1 267 ? 22.129 11.271 -12.824 1.00 82.50 267 GLY A CA 1
ATOM 2162 C C . GLY A 1 267 ? 22.359 9.782 -12.564 1.00 82.50 267 GLY A C 1
ATOM 2163 O O . GLY A 1 267 ? 23.045 9.133 -13.354 1.00 82.50 267 GLY A O 1
ATOM 2164 N N . ASP A 1 268 ? 21.717 9.202 -11.552 1.00 85.81 268 ASP A N 1
ATOM 2165 C CA . ASP A 1 268 ? 21.882 7.782 -11.208 1.00 85.81 268 ASP A CA 1
ATOM 2166 C C . ASP A 1 268 ? 20.910 6.869 -11.960 1.00 85.81 268 ASP A C 1
ATOM 2168 O O . ASP A 1 268 ? 21.278 5.760 -12.356 1.00 85.81 268 ASP A O 1
ATOM 2172 N N . THR A 1 269 ? 19.682 7.333 -12.176 1.00 88.56 269 THR A N 1
ATOM 2173 C CA . THR A 1 269 ? 18.598 6.589 -12.820 1.00 88.56 269 THR A CA 1
ATOM 2174 C C . THR A 1 269 ? 18.040 7.388 -13.987 1.00 88.56 269 THR A C 1
ATOM 2176 O O . THR A 1 269 ? 17.896 8.608 -13.912 1.00 88.56 269 THR A O 1
ATOM 2179 N N . VAL A 1 270 ? 17.724 6.687 -15.073 1.00 91.75 270 VAL A N 1
ATOM 2180 C CA . VAL A 1 270 ? 17.075 7.257 -16.252 1.00 91.75 270 VAL A CA 1
ATOM 2181 C C . VAL A 1 270 ? 15.822 6.464 -16.608 1.00 91.75 270 VAL A C 1
ATOM 2183 O O . VAL A 1 270 ? 15.828 5.230 -16.616 1.00 91.75 270 VAL A O 1
ATOM 2186 N N . LEU A 1 271 ? 14.752 7.193 -16.911 1.00 92.31 271 LEU A N 1
ATOM 2187 C CA . LEU A 1 271 ? 13.464 6.681 -17.353 1.00 92.31 271 LEU A CA 1
ATOM 2188 C C . LEU A 1 271 ? 13.186 7.186 -18.771 1.00 92.31 271 LEU A C 1
ATOM 2190 O O . LEU A 1 271 ? 13.035 8.388 -18.996 1.00 92.31 271 LEU A O 1
ATOM 2194 N N . LEU A 1 272 ? 13.106 6.270 -19.733 1.00 93.19 272 LEU A N 1
ATOM 2195 C CA . LEU A 1 272 ? 12.936 6.572 -21.153 1.00 93.19 272 LEU A CA 1
ATOM 2196 C C . LEU A 1 272 ? 11.666 5.935 -21.703 1.00 93.19 272 LEU A C 1
ATOM 2198 O O . LEU A 1 272 ? 11.370 4.782 -21.400 1.00 93.19 272 LEU A O 1
ATOM 2202 N N . TYR A 1 273 ? 10.933 6.671 -22.535 1.00 92.56 273 TYR A N 1
ATOM 2203 C CA . TYR A 1 273 ? 9.702 6.208 -23.176 1.00 92.56 273 TYR A CA 1
ATOM 2204 C C . TYR A 1 273 ? 9.833 6.314 -24.692 1.00 92.56 273 TYR A C 1
ATOM 2206 O O . TYR A 1 273 ? 10.148 7.383 -25.215 1.00 92.56 273 TYR A O 1
ATOM 2214 N N . ARG A 1 274 ? 9.519 5.244 -25.417 1.00 91.44 274 ARG A N 1
ATOM 2215 C CA . ARG A 1 274 ? 9.196 5.308 -26.844 1.00 91.44 274 ARG A CA 1
ATOM 2216 C C . ARG A 1 274 ? 7.680 5.313 -26.982 1.00 91.44 274 ARG A C 1
ATOM 2218 O O . ARG A 1 274 ? 7.000 4.385 -26.536 1.00 91.44 274 ARG A O 1
ATOM 2225 N N . LEU A 1 275 ? 7.158 6.387 -27.561 1.00 89.12 275 LEU A N 1
ATOM 2226 C CA . LEU A 1 275 ? 5.724 6.622 -27.681 1.00 89.12 275 LEU A CA 1
ATOM 2227 C C . LEU A 1 275 ? 5.231 6.236 -29.077 1.00 89.12 275 LEU A C 1
ATOM 2229 O O . LEU A 1 275 ? 5.826 6.617 -30.081 1.00 89.12 275 LEU A O 1
ATOM 2233 N N . GLU A 1 276 ? 4.110 5.528 -29.132 1.00 86.19 276 GLU A N 1
ATOM 2234 C CA . GLU A 1 276 ? 3.335 5.299 -30.346 1.00 86.19 276 GLU A CA 1
ATOM 2235 C C . GLU A 1 276 ? 2.314 6.426 -30.552 1.00 86.19 276 GLU A C 1
ATOM 2237 O O . GLU A 1 276 ? 1.728 6.945 -29.592 1.00 86.19 276 GLU A O 1
ATOM 2242 N N . GLY A 1 277 ? 2.074 6.783 -31.821 1.00 80.50 277 GLY A N 1
ATOM 2243 C CA . GLY A 1 277 ? 1.067 7.776 -32.191 1.00 80.50 277 GLY A CA 1
ATOM 2244 C C . GLY A 1 277 ? 1.399 9.162 -31.647 1.00 80.50 277 GLY A C 1
ATOM 2245 O O . GLY A 1 277 ? 0.497 9.879 -31.210 1.00 80.50 277 GLY A O 1
ATOM 2246 N N . GLU A 1 278 ? 2.693 9.506 -31.626 1.00 79.44 278 GLU A N 1
ATOM 2247 C CA . GLU A 1 278 ? 3.206 10.720 -31.000 1.00 79.44 278 GLU A CA 1
ATOM 2248 C C . GLU A 1 278 ? 2.500 11.967 -31.550 1.00 79.44 278 GLU A C 1
ATOM 2250 O O . GLU A 1 278 ? 2.558 12.289 -32.737 1.00 79.44 278 GLU A O 1
ATOM 2255 N N . ARG A 1 279 ? 1.841 12.701 -30.653 1.00 80.88 279 ARG A N 1
ATOM 2256 C CA . ARG A 1 279 ? 1.272 14.019 -30.916 1.00 80.88 279 ARG A CA 1
ATOM 2257 C C . ARG A 1 279 ? 2.014 15.044 -30.086 1.00 80.88 279 ARG A C 1
ATOM 2259 O O . ARG A 1 279 ? 2.141 14.906 -28.869 1.00 80.88 279 ARG A O 1
ATOM 2266 N N . ARG A 1 280 ? 2.461 16.110 -30.743 1.00 80.50 280 ARG A N 1
ATOM 2267 C CA . ARG A 1 280 ? 3.075 17.252 -30.072 1.00 80.50 280 ARG A CA 1
ATOM 2268 C C . ARG A 1 280 ? 2.029 18.336 -29.851 1.00 80.50 280 ARG A C 1
ATOM 2270 O O . ARG A 1 280 ? 1.518 18.908 -30.808 1.00 80.50 280 ARG A O 1
ATOM 2277 N N . LEU A 1 281 ? 1.723 18.622 -28.592 1.00 76.56 281 LEU A N 1
ATOM 2278 C CA . LEU A 1 281 ? 0.921 19.775 -28.203 1.00 76.56 281 LEU A CA 1
ATOM 2279 C C . LEU A 1 281 ? 1.842 20.941 -27.870 1.00 76.56 281 LEU A C 1
ATOM 2281 O O . LEU A 1 281 ? 2.711 20.828 -27.008 1.00 76.56 281 LEU A O 1
ATOM 2285 N N . ASN A 1 282 ? 1.654 22.066 -28.548 1.00 81.00 282 ASN A N 1
ATOM 2286 C CA . ASN A 1 282 ? 2.418 23.278 -28.288 1.00 81.00 282 ASN A CA 1
ATOM 2287 C C . ASN A 1 282 ? 1.594 24.216 -27.402 1.00 81.00 282 ASN A C 1
ATOM 2289 O O . ASN A 1 282 ? 0.473 24.575 -27.752 1.00 81.00 282 ASN A O 1
ATOM 2293 N N . PHE A 1 283 ? 2.170 24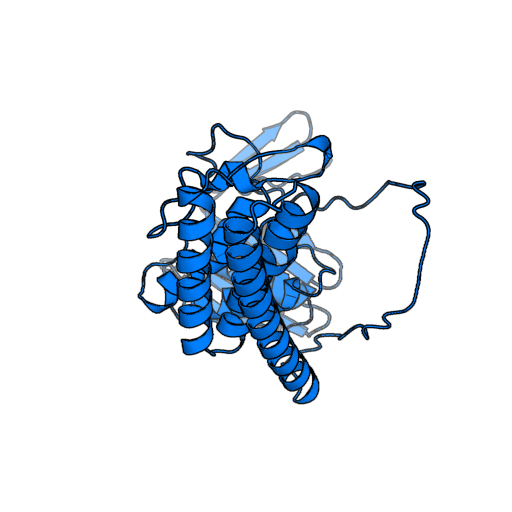.625 -26.277 1.00 71.50 283 PHE A N 1
ATOM 2294 C CA . PHE A 1 283 ? 1.641 25.646 -25.382 1.00 71.50 283 PHE A CA 1
ATOM 2295 C C . PHE A 1 283 ? 2.572 26.869 -25.391 1.00 71.50 283 PHE A C 1
ATOM 2297 O O . PHE A 1 283 ? 3.765 26.727 -25.676 1.00 71.50 283 PHE A O 1
ATOM 2304 N N . PRO A 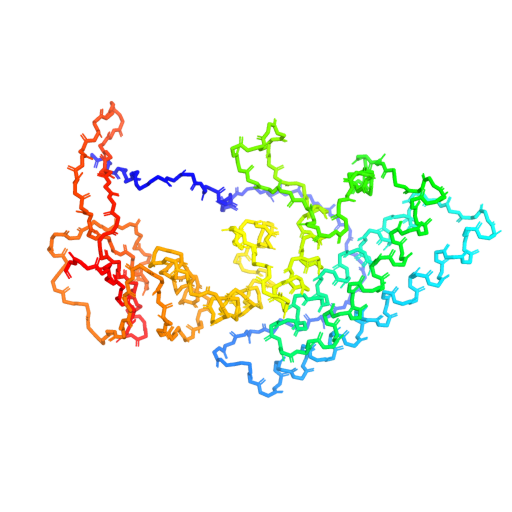1 284 ? 2.082 28.068 -25.023 1.00 70.62 284 PRO A N 1
ATOM 2305 C CA . PRO A 1 284 ? 2.911 29.278 -24.958 1.00 70.62 284 PRO A CA 1
ATOM 2306 C C . PRO A 1 284 ? 4.143 29.144 -24.046 1.00 70.62 284 PRO A C 1
ATOM 2308 O O . PRO A 1 284 ? 5.150 29.814 -24.252 1.00 70.62 284 PRO A O 1
ATOM 2311 N N . TRP A 1 285 ? 4.080 28.257 -23.051 1.00 65.25 285 TRP A N 1
ATOM 2312 C CA . TRP A 1 285 ? 5.144 27.996 -22.076 1.00 65.25 285 TRP A CA 1
ATOM 2313 C C . TRP A 1 285 ? 5.970 26.731 -22.362 1.00 65.25 285 TRP A C 1
ATOM 2315 O O . TRP A 1 285 ? 6.877 26.413 -21.593 1.00 65.25 285 TRP A O 1
ATOM 2325 N N . GLY A 1 286 ? 5.698 26.006 -23.450 1.00 70.94 286 GLY A N 1
ATOM 2326 C CA . GLY A 1 286 ? 6.473 24.826 -23.835 1.00 70.94 286 GLY A CA 1
ATOM 2327 C C . GLY A 1 286 ? 5.692 23.835 -24.688 1.00 70.94 286 GLY A C 1
ATOM 2328 O O . GLY A 1 286 ? 4.489 23.954 -24.879 1.00 70.94 286 GLY A O 1
ATOM 2329 N N . SER A 1 287 ? 6.384 22.829 -25.213 1.00 70.50 287 SER A N 1
ATOM 2330 C CA . SER A 1 287 ? 5.754 21.762 -25.994 1.00 70.50 287 SER A CA 1
ATOM 2331 C C . SER A 1 287 ? 5.761 20.454 -25.233 1.00 70.50 287 SER A C 1
ATOM 2333 O O . SER A 1 287 ? 6.783 20.119 -24.638 1.00 70.50 287 SER A O 1
ATOM 2335 N N . ILE A 1 288 ? 4.674 19.714 -25.385 1.00 70.69 288 ILE A N 1
ATOM 2336 C CA . ILE A 1 288 ? 4.359 18.448 -24.754 1.00 70.69 288 ILE A CA 1
ATOM 2337 C C . ILE A 1 288 ? 4.257 17.350 -25.806 1.00 70.69 288 ILE A C 1
ATOM 2339 O O . ILE A 1 288 ? 3.560 17.509 -26.805 1.00 70.69 288 ILE A O 1
ATOM 2343 N N . LYS A 1 289 ? 4.942 16.229 -25.576 1.00 74.56 289 LYS A N 1
ATOM 2344 C CA . LYS A 1 289 ? 4.779 15.000 -26.357 1.00 74.56 289 LYS A CA 1
ATOM 2345 C C . LYS A 1 289 ? 3.779 14.094 -25.650 1.00 74.56 289 LYS A C 1
ATOM 2347 O O . LYS A 1 2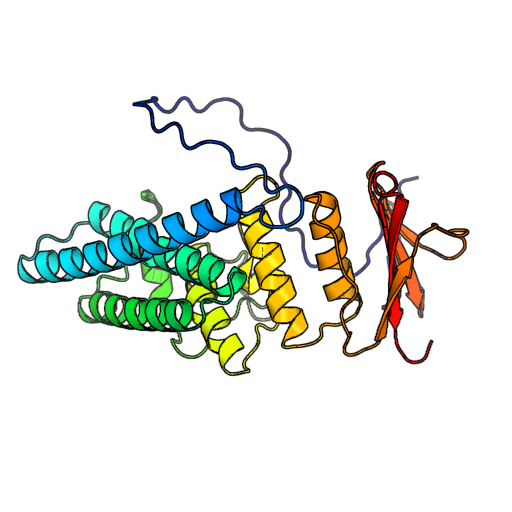89 ? 3.960 13.814 -24.468 1.00 74.56 289 LYS A O 1
ATOM 2352 N N . MET A 1 290 ? 2.749 13.665 -26.372 1.00 72.19 290 MET A N 1
ATOM 2353 C CA . MET A 1 290 ? 1.747 12.708 -25.909 1.00 72.19 290 MET A CA 1
ATOM 2354 C C . MET A 1 290 ? 1.727 11.503 -26.843 1.00 72.19 290 MET A C 1
ATOM 2356 O O . MET A 1 290 ? 1.862 11.655 -28.053 1.00 72.19 290 MET A O 1
ATOM 2360 N N . GLY A 1 291 ? 1.512 10.317 -26.297 1.00 81.31 291 GLY A N 1
ATOM 2361 C CA . GLY A 1 291 ? 1.393 9.080 -27.061 1.00 81.31 291 GLY A CA 1
ATOM 2362 C C . GLY A 1 291 ? 1.245 7.898 -26.116 1.00 81.31 291 GLY A C 1
ATOM 2363 O O . GLY A 1 291 ? 1.383 8.054 -24.899 1.00 81.31 291 GLY A O 1
ATOM 2364 N N . LYS A 1 292 ? 0.940 6.724 -26.663 1.00 85.44 292 LYS A N 1
ATOM 2365 C CA . LYS A 1 292 ? 0.845 5.501 -25.864 1.00 85.44 292 LYS A CA 1
ATOM 2366 C C . LYS A 1 292 ? 2.256 4.933 -25.670 1.00 85.44 292 LYS A C 1
ATOM 2368 O O . LYS A 1 292 ? 2.965 4.804 -26.665 1.00 85.44 292 LYS A O 1
ATOM 2373 N N . PRO A 1 293 ? 2.699 4.589 -24.449 1.00 88.00 293 PRO A N 1
ATOM 2374 C CA . PRO A 1 293 ? 4.006 3.963 -24.268 1.00 88.00 293 PRO A CA 1
ATOM 2375 C C . PRO A 1 293 ? 4.036 2.594 -24.961 1.00 88.00 293 PRO A C 1
ATOM 2377 O O . PRO A 1 293 ? 3.270 1.699 -24.588 1.00 88.00 293 PRO A O 1
ATOM 2380 N N . ALA A 1 294 ? 4.887 2.453 -25.979 1.00 91.81 294 ALA A N 1
ATOM 2381 C CA . ALA A 1 294 ? 5.145 1.191 -26.677 1.00 91.81 294 ALA A CA 1
ATOM 2382 C C . ALA A 1 294 ? 6.354 0.469 -26.072 1.00 91.81 294 ALA A C 1
ATOM 2384 O O . ALA A 1 294 ? 6.359 -0.751 -25.943 1.00 91.81 294 ALA A O 1
ATOM 2385 N N . GLU A 1 295 ? 7.354 1.236 -25.638 1.00 93.75 295 GLU A N 1
ATOM 2386 C CA . GLU A 1 295 ? 8.538 0.718 -24.967 1.00 93.75 295 GLU A CA 1
ATOM 2387 C C . GLU A 1 295 ? 8.956 1.667 -23.842 1.00 93.75 295 GLU A C 1
ATOM 2389 O O . GLU A 1 295 ? 8.975 2.886 -24.021 1.00 93.75 295 GLU A O 1
ATOM 2394 N N . ILE A 1 296 ? 9.287 1.109 -22.679 1.00 94.88 296 ILE A N 1
ATOM 2395 C CA . ILE A 1 296 ? 9.728 1.854 -21.501 1.00 94.88 296 ILE A CA 1
ATOM 2396 C C . ILE A 1 296 ? 11.031 1.242 -20.999 1.00 94.88 296 ILE A C 1
ATOM 2398 O O . ILE A 1 296 ? 11.114 0.036 -20.778 1.00 94.88 296 ILE A O 1
ATOM 2402 N N . VAL A 1 297 ? 12.046 2.074 -20.796 1.00 94.69 297 VAL A N 1
ATOM 2403 C CA . VAL A 1 297 ? 13.336 1.662 -20.243 1.00 94.69 297 VAL A CA 1
ATOM 2404 C C . VAL A 1 297 ? 13.564 2.379 -18.925 1.00 94.69 297 VAL A C 1
ATOM 2406 O O . VAL A 1 297 ? 13.517 3.604 -18.863 1.00 94.69 297 VAL A O 1
ATOM 2409 N N . VAL A 1 298 ? 13.853 1.605 -17.885 1.00 94.19 298 VAL A N 1
ATOM 2410 C CA . VAL A 1 298 ? 14.311 2.099 -16.588 1.00 94.19 298 VAL A CA 1
ATOM 2411 C C . VAL A 1 298 ? 15.727 1.592 -16.378 1.00 94.19 298 VAL A C 1
ATOM 2413 O O . VAL A 1 298 ? 15.927 0.383 -16.301 1.00 94.19 298 VAL A O 1
ATOM 2416 N N . PHE A 1 299 ? 16.719 2.474 -16.300 1.00 92.75 299 PHE A N 1
ATOM 2417 C CA . PHE A 1 299 ? 18.121 2.067 -16.208 1.00 92.75 299 PHE A CA 1
ATOM 2418 C C . PHE A 1 299 ? 18.844 2.782 -15.073 1.00 92.75 299 PHE A C 1
ATOM 2420 O O . PHE A 1 299 ? 18.766 4.001 -14.954 1.00 92.75 299 PHE A O 1
ATOM 2427 N N . SER A 1 300 ? 19.580 2.021 -14.263 1.00 92.25 300 SER A N 1
ATOM 2428 C CA . SER A 1 300 ? 20.458 2.552 -13.224 1.00 92.25 300 SER A CA 1
ATOM 2429 C C . SER A 1 300 ? 21.902 2.553 -13.711 1.00 92.25 300 SER A C 1
ATOM 2431 O O . SER A 1 300 ? 22.498 1.495 -13.932 1.00 92.25 300 SER A O 1
ATOM 2433 N N . ARG A 1 301 ? 22.497 3.742 -13.818 1.00 90.25 301 ARG A N 1
ATOM 2434 C CA . ARG A 1 301 ? 23.923 3.915 -14.131 1.00 90.25 301 ARG A CA 1
ATOM 2435 C C . ARG A 1 301 ? 24.799 3.369 -13.009 1.00 90.25 301 ARG A C 1
ATOM 2437 O O . ARG A 1 301 ? 25.790 2.702 -13.279 1.00 90.25 301 ARG A O 1
ATOM 2444 N N . LYS A 1 302 ? 24.380 3.577 -11.758 1.00 89.00 302 LYS A N 1
ATOM 2445 C CA . LYS A 1 302 ? 25.069 3.080 -10.560 1.00 89.00 302 LYS A CA 1
ATOM 2446 C C . LYS A 1 302 ? 25.118 1.552 -10.497 1.00 89.00 302 LYS A C 1
ATOM 2448 O O . LYS A 1 302 ? 26.127 0.992 -10.086 1.00 89.00 302 LYS A O 1
ATOM 2453 N N . MET A 1 303 ? 24.036 0.876 -10.889 1.00 86.94 303 MET A N 1
ATOM 2454 C CA . MET A 1 303 ? 23.972 -0.592 -10.881 1.00 86.94 303 MET A CA 1
ATOM 2455 C C . MET A 1 303 ? 24.468 -1.224 -12.188 1.00 86.94 303 MET A C 1
ATOM 2457 O O . MET A 1 303 ? 24.610 -2.445 -12.236 1.00 86.94 303 MET A O 1
ATOM 2461 N N . GLY A 1 304 ? 24.675 -0.426 -13.242 1.00 88.31 304 GLY A N 1
ATOM 2462 C CA . GLY A 1 304 ? 25.043 -0.906 -14.576 1.00 88.31 304 GLY A CA 1
ATOM 2463 C C . GLY A 1 304 ? 23.976 -1.792 -15.222 1.00 88.31 304 GLY A C 1
ATOM 2464 O O . GLY A 1 304 ? 24.308 -2.667 -16.011 1.00 88.31 304 GLY A O 1
ATOM 2465 N N . LYS A 1 305 ? 22.703 -1.632 -14.846 1.00 90.94 305 LYS A N 1
ATOM 2466 C CA . LYS A 1 305 ? 21.602 -2.449 -15.368 1.00 90.94 305 LYS A CA 1
ATOM 2467 C C . LYS A 1 305 ? 20.258 -1.757 -15.244 1.00 90.94 305 LYS A C 1
ATOM 2469 O O . LYS A 1 305 ? 20.080 -0.822 -14.463 1.00 90.94 305 LYS A O 1
ATOM 2474 N N . GLY A 1 306 ? 19.294 -2.266 -15.991 1.00 91.19 306 GLY A N 1
ATOM 2475 C CA . GLY A 1 306 ? 17.934 -1.768 -16.022 1.00 91.19 306 GLY A CA 1
ATOM 2476 C C . GLY A 1 306 ? 16.924 -2.836 -16.393 1.00 91.19 306 GLY A C 1
ATOM 2477 O O . GLY A 1 306 ? 17.260 -4.007 -16.568 1.00 91.19 306 GLY A O 1
ATOM 2478 N N . ILE A 1 307 ? 15.680 -2.403 -16.539 1.00 94.38 307 ILE A N 1
ATOM 2479 C CA . ILE A 1 307 ? 14.601 -3.198 -17.110 1.00 94.38 307 ILE A CA 1
ATOM 2480 C C . ILE A 1 307 ? 14.031 -2.443 -18.297 1.00 94.38 307 ILE A C 1
ATOM 2482 O O . ILE A 1 307 ? 13.757 -1.243 -18.229 1.00 94.38 307 ILE A O 1
ATOM 2486 N N . ARG A 1 308 ? 13.842 -3.182 -19.379 1.00 94.25 308 ARG A N 1
ATOM 2487 C CA . ARG A 1 308 ? 13.158 -2.745 -20.584 1.00 94.25 308 ARG A CA 1
ATOM 2488 C C . ARG A 1 308 ? 11.829 -3.470 -20.659 1.00 94.25 308 ARG A C 1
ATOM 2490 O O . ARG A 1 308 ? 11.807 -4.688 -20.551 1.00 94.25 308 ARG A O 1
ATOM 2497 N N . CYS A 1 309 ? 10.749 -2.733 -20.849 1.00 94.94 309 CYS A N 1
ATOM 2498 C CA . CYS A 1 309 ? 9.407 -3.264 -21.019 1.00 94.94 309 CYS A CA 1
ATOM 2499 C C . CYS A 1 309 ? 8.872 -2.885 -22.396 1.00 94.94 309 CYS A C 1
ATOM 2501 O O . CYS A 1 309 ? 8.910 -1.711 -22.763 1.00 94.94 309 CYS A O 1
ATOM 2503 N N . ILE A 1 310 ? 8.373 -3.867 -23.142 1.00 93.88 310 ILE A N 1
ATOM 2504 C CA . ILE A 1 310 ? 7.879 -3.710 -24.513 1.00 93.88 310 ILE A CA 1
ATOM 2505 C C . ILE A 1 310 ? 6.442 -4.211 -24.572 1.00 93.88 310 ILE A C 1
ATOM 2507 O O . ILE A 1 310 ? 6.127 -5.284 -24.059 1.00 93.88 310 ILE A O 1
ATOM 2511 N N . ARG A 1 311 ? 5.561 -3.415 -25.174 1.00 93.50 311 ARG A N 1
ATOM 2512 C CA . ARG A 1 311 ? 4.157 -3.767 -25.386 1.00 93.50 311 ARG A CA 1
ATOM 2513 C C . ARG A 1 311 ? 4.048 -4.866 -26.447 1.00 93.50 311 ARG A C 1
ATOM 2515 O O . ARG A 1 311 ? 4.733 -4.802 -27.461 1.00 93.50 311 ARG A O 1
ATOM 2522 N N . GLU A 1 312 ? 3.182 -5.853 -26.240 1.00 85.69 312 GLU A N 1
ATOM 2523 C CA . GLU A 1 312 ? 2.924 -6.892 -27.246 1.00 85.69 312 GLU A CA 1
ATOM 2524 C C . GLU A 1 312 ? 2.250 -6.300 -28.496 1.00 85.69 312 GLU A C 1
ATOM 2526 O O . GLU A 1 312 ? 1.394 -5.416 -28.399 1.00 85.69 312 GLU A O 1
ATOM 2531 N N . GLY A 1 313 ? 2.638 -6.803 -29.674 1.00 70.75 313 GLY A N 1
ATOM 2532 C CA . GLY A 1 313 ? 2.212 -6.266 -30.973 1.00 70.75 313 GLY A CA 1
ATOM 2533 C C . GLY A 1 313 ? 3.122 -5.169 -31.541 1.00 70.75 313 GLY A C 1
ATOM 2534 O O . GLY A 1 313 ? 2.722 -4.515 -32.504 1.00 70.75 313 GLY A O 1
ATOM 2535 N N . PHE A 1 314 ? 4.315 -4.987 -30.960 1.00 54.34 314 PHE A N 1
ATOM 2536 C CA . PHE A 1 314 ? 5.371 -4.063 -31.388 1.00 54.34 314 PHE A CA 1
ATOM 2537 C C . PHE A 1 314 ? 6.717 -4.766 -31.576 1.00 54.34 314 PHE A C 1
ATOM 2539 O O . PHE A 1 314 ? 7.019 -5.687 -30.781 1.00 54.34 314 PHE A O 1
#

Mean predicted aligned error: 10.09 Å

Secondary structure (DSSP, 8-state):
------S----------S---------------------SS--HHHHHHHHHHHHHHHHHHHHHHHHHHHHHHTT---HHHHHHIIIIIIIHHHHHHHHHHHTT-HHHHHHHHHHHHHHHHHHHHTT----BGGGTB-GGGGTT--TTT-----TTT-TT-SPPHHHHHHHHHHHHHHHHTT---SSHHHHHHTT--TTSTHHHHHHHHHHHHHHHS---HHHHHHHHHHHHHTT--------SSEEEEEESS----TT-EEEEE-SSEEEEEEEEEEEEEEETTEEEEEEEEEEEEEEETTTTEEEEEEETT-

pLDDT: mean 80.93, std 22.59, range [21.62, 98.5]

Foldseek 3Di:
DDADAPPPPPDPPPPDDDDDDDDDDDDDDDDCPDDDQPAAPCPPVNLVVLVVLLVVLLVQLVVLLVVLVVCVVVVNDDPVSLVCCLVSHLLSLLLSLLSCLLVVVLVSLVVSLVSNVSSLCSCQVSVVQDDDVVVPRHSVVCNPADSQQQDDPDPVPCPPPQDDPSSLSSLSSRQSNVLVVVRHDPCLCRSNVRPPDVVDPCQQSSLSSVVSSCQSPPAALVSLQVSQQSCVVSNYDDDWHDHPFWGKDKDLDDPDLPQWDFNDDPPFKTKTFRFDPWDWDQDPVHIYTYHHGQKIWIAGPVVSMTMIIGGPPD

Organism: Thermococcus gammatolerans (strain DSM 15229 / JCM 11827 / EJ3) (NCBI:txid593117)

Nearest PDB structures (foldseek):
  8g9k-assembly1_A  TM=3.941E-01  e=1.439E+00  synthetic construct
  5y5a-assembly1_A  TM=2.114E-01  e=1.176E+00  Kluyveromyces lactis NRRL Y-1140
  2rld-assembly1_A  TM=3.159E-01  e=7.605E+00  Bacteroides thetaiotaomicron VPI-5482
  8e2i-assembly1_A  TM=2.895E-01  e=7.998E+00  Homo sapiens
  7pua-assembly1_DH  TM=2.514E-01  e=6.875E+00  Trypanosoma brucei brucei